Protein AF-A0A7D5M6H3-F1 (afdb_monomer_lite)

Organism: NCBI:txid1959104

Radius of gyration: 25.34 Å; chains: 1; bounding box: 68×41×64 Å

Foldseek 3Di:
DPDLVVVLVVLVVLLVVLVVLLVCLVVLVVVLVVQLVVLLDPPHDLVCSLVSLVVSLVVSLVSLVVSLVSNVVSVLVNLLCLLVNLVSCLVVVHCPSLQVLLVFFDLVLNCVLCVVLPHNDSDDHVVVSQVSLVVVPNSSSSVSSSVLCVVQPVNGGDDDCSVVSVVVSVVVSVVSVVCCCCCVPVCVPVSVPDPPDD

pLDDT: mean 76.92, std 13.09, range [36.84, 94.69]

Structure (mmCIF, N/CA/C/O backbone):
data_AF-A0A7D5M6H3-F1
#
_entry.id   AF-A0A7D5M6H3-F1
#
loop_
_atom_site.group_PDB
_atom_site.id
_atom_site.type_symbol
_atom_site.label_atom_id
_atom_site.label_alt_id
_atom_site.label_comp_id
_atom_site.label_asym_id
_atom_site.label_entity_id
_atom_site.label_seq_id
_atom_site.pdbx_PDB_ins_code
_atom_site.Cartn_x
_atom_site.Cartn_y
_atom_site.Cartn_z
_atom_site.occupancy
_atom_site.B_iso_or_equiv
_atom_site.auth_seq_id
_atom_site.auth_comp_id
_atom_site.auth_asym_id
_atom_site.auth_atom_id
_atom_site.pdbx_PDB_model_num
ATOM 1 N N . MET A 1 1 ? -12.713 -19.848 21.189 1.00 52.22 1 MET A N 1
ATOM 2 C CA . MET A 1 1 ? -11.450 -19.091 21.032 1.00 52.22 1 MET A CA 1
ATOM 3 C C . MET A 1 1 ? -10.614 -19.551 19.822 1.00 52.22 1 MET A C 1
ATOM 5 O O . MET A 1 1 ? -9.514 -19.053 19.651 1.00 52.22 1 MET A O 1
ATOM 9 N N . THR A 1 2 ? -11.090 -20.476 18.973 1.00 58.69 2 THR A N 1
ATOM 10 C CA . THR A 1 2 ? -10.234 -21.196 18.003 1.00 58.69 2 THR A CA 1
ATOM 11 C C . THR A 1 2 ? -10.443 -20.843 16.527 1.00 58.69 2 THR A C 1
ATOM 13 O O . THR A 1 2 ? -9.463 -20.859 15.789 1.00 58.69 2 THR A O 1
ATOM 16 N N . ASP A 1 3 ? -11.647 -20.463 16.089 1.00 73.88 3 ASP A N 1
ATOM 17 C CA . ASP A 1 3 ? -11.905 -20.260 14.649 1.00 73.88 3 ASP A CA 1
ATOM 18 C C . ASP A 1 3 ? -11.651 -18.818 14.177 1.00 73.88 3 ASP A C 1
ATOM 20 O O . ASP A 1 3 ? -11.003 -18.607 13.152 1.00 73.88 3 ASP A O 1
ATOM 24 N N . GLU A 1 4 ? -12.075 -17.818 14.953 1.00 67.50 4 GLU A N 1
ATOM 25 C CA . GLU A 1 4 ? -11.935 -16.393 14.600 1.00 67.50 4 GLU A CA 1
ATOM 26 C C . GLU A 1 4 ? -10.478 -15.905 14.693 1.00 67.50 4 GLU A C 1
ATOM 28 O O . GLU A 1 4 ? -9.974 -15.239 13.786 1.00 67.50 4 GLU A O 1
ATOM 33 N N . TYR A 1 5 ? -9.742 -16.334 15.722 1.00 70.81 5 TYR A N 1
ATOM 34 C CA . TYR A 1 5 ? -8.307 -16.066 15.835 1.00 70.81 5 TYR A CA 1
ATOM 35 C C . TYR A 1 5 ? -7.511 -16.714 14.689 1.00 70.81 5 TYR A C 1
ATOM 37 O O . TYR A 1 5 ? -6.580 -16.116 14.142 1.00 70.81 5 TYR A O 1
ATOM 45 N N . ALA A 1 6 ? -7.893 -17.928 14.273 1.00 72.69 6 ALA A N 1
ATOM 46 C CA . ALA A 1 6 ? -7.286 -18.591 13.123 1.00 72.69 6 ALA A CA 1
ATOM 47 C C . ALA A 1 6 ? -7.600 -17.856 11.807 1.00 72.69 6 ALA A C 1
ATOM 49 O O . ALA A 1 6 ? -6.730 -17.766 10.938 1.00 72.69 6 ALA A O 1
ATOM 50 N N . GLU A 1 7 ? -8.804 -17.294 11.660 1.00 73.69 7 GLU A N 1
ATOM 51 C CA . GLU A 1 7 ? -9.174 -16.422 10.537 1.00 73.69 7 GLU A CA 1
ATOM 52 C C . GLU A 1 7 ? -8.295 -15.160 10.507 1.00 73.69 7 GLU A C 1
ATOM 54 O O . GLU A 1 7 ? -7.688 -14.854 9.477 1.00 73.69 7 GLU A O 1
ATOM 59 N N . LEU A 1 8 ? -8.111 -14.491 11.649 1.00 71.50 8 LEU A N 1
ATOM 60 C CA . LEU A 1 8 ? -7.239 -13.319 11.770 1.00 71.50 8 LEU A CA 1
ATOM 61 C C . LEU A 1 8 ? -5.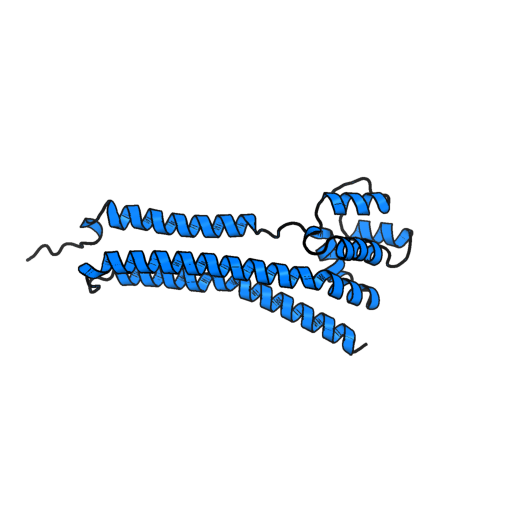782 -13.643 11.400 1.00 71.50 8 LEU A C 1
ATOM 63 O O . LEU A 1 8 ? -5.131 -12.875 10.688 1.00 71.50 8 LEU A O 1
ATOM 67 N N . GLN A 1 9 ? -5.262 -14.794 11.834 1.00 72.81 9 GLN A N 1
ATOM 68 C CA . GLN A 1 9 ? -3.907 -15.234 11.485 1.00 72.81 9 GLN A CA 1
ATOM 69 C C . GLN A 1 9 ? -3.764 -15.570 9.996 1.00 72.81 9 GLN A C 1
ATOM 71 O O . GLN A 1 9 ? -2.755 -15.213 9.384 1.00 72.81 9 GLN A O 1
ATOM 76 N N . LYS A 1 10 ? -4.779 -16.180 9.368 1.00 75.19 10 LYS A N 1
ATOM 77 C CA . LYS A 1 10 ? -4.805 -16.391 7.909 1.00 75.19 10 LYS A CA 1
ATOM 78 C C . LYS A 1 10 ? -4.765 -15.062 7.157 1.00 75.19 10 LYS A C 1
ATOM 80 O O . LYS A 1 10 ? -3.993 -14.922 6.210 1.00 75.19 10 LYS A O 1
ATOM 85 N N . LEU A 1 11 ? -5.540 -14.076 7.602 1.00 73.00 11 LEU A N 1
ATOM 86 C CA . LEU A 1 11 ? -5.561 -12.740 7.009 1.00 73.00 11 LEU A CA 1
ATOM 87 C C . LEU A 1 11 ? -4.214 -12.016 7.177 1.00 73.00 11 LEU A C 1
ATOM 89 O O . LEU A 1 11 ? -3.725 -11.399 6.231 1.00 73.00 11 LEU A O 1
ATOM 93 N N . ARG A 1 12 ? -3.555 -12.151 8.335 1.00 70.69 12 ARG A N 1
ATOM 94 C CA . ARG A 1 12 ? -2.186 -11.647 8.553 1.00 70.69 12 ARG A CA 1
ATOM 95 C C . ARG A 1 12 ? -1.162 -12.347 7.660 1.00 70.69 12 ARG A C 1
ATOM 97 O O . ARG A 1 12 ? -0.298 -11.684 7.099 1.00 70.69 12 ARG A O 1
ATOM 104 N N . ALA A 1 13 ? -1.277 -13.658 7.464 1.00 73.00 13 ALA A N 1
ATOM 105 C CA . ALA A 1 13 ? -0.402 -14.396 6.556 1.00 73.00 13 ALA A CA 1
ATOM 106 C C . ALA A 1 13 ? -0.587 -13.960 5.092 1.00 73.00 13 ALA A C 1
ATOM 108 O O . ALA A 1 13 ? 0.399 -13.824 4.366 1.00 73.00 13 ALA A O 1
ATOM 109 N N . LEU A 1 14 ? -1.827 -13.698 4.659 1.00 70.69 14 LEU A N 1
ATOM 110 C CA . LEU A 1 14 ? -2.113 -13.115 3.343 1.00 70.69 14 LEU A CA 1
ATOM 111 C C . LEU A 1 14 ? -1.502 -11.718 3.213 1.00 70.69 14 LEU A C 1
ATOM 113 O O . LEU A 1 14 ? -0.865 -11.427 2.204 1.00 70.69 14 LEU A O 1
ATOM 117 N N . TRP A 1 15 ? -1.617 -10.895 4.256 1.00 68.12 15 TRP A N 1
ATOM 118 C CA . TRP A 1 15 ? -1.001 -9.572 4.323 1.00 68.12 15 TRP A CA 1
ATOM 119 C C . TRP A 1 15 ? 0.531 -9.627 4.206 1.00 68.12 15 TRP A C 1
ATOM 121 O O . TRP A 1 15 ? 1.119 -8.907 3.402 1.00 68.12 15 TRP A O 1
ATOM 131 N N . SER A 1 16 ? 1.193 -10.530 4.932 1.00 68.69 16 SER A N 1
ATOM 132 C CA . SER A 1 16 ? 2.646 -10.717 4.840 1.00 68.69 16 SER A CA 1
ATOM 133 C C . SER A 1 16 ? 3.088 -11.243 3.473 1.00 68.69 16 SER A C 1
ATOM 135 O O . SER A 1 16 ? 4.061 -10.741 2.914 1.00 68.69 16 SER A O 1
ATOM 137 N N . LYS A 1 17 ? 2.367 -12.213 2.891 1.00 67.56 17 LYS A N 1
ATOM 138 C CA . LYS A 1 17 ? 2.647 -12.714 1.531 1.00 67.56 17 LYS A CA 1
ATOM 139 C C . LYS A 1 17 ? 2.503 -11.616 0.481 1.00 67.56 17 LYS A C 1
ATOM 141 O O . LYS A 1 17 ? 3.331 -11.521 -0.418 1.00 67.56 17 LYS A O 1
ATOM 146 N N . ALA A 1 18 ? 1.482 -10.781 0.622 1.00 64.25 18 ALA A N 1
ATOM 147 C CA . ALA A 1 18 ? 1.233 -9.630 -0.230 1.00 64.25 18 ALA A CA 1
ATOM 148 C C . ALA A 1 18 ? 2.384 -8.603 -0.160 1.00 64.25 18 ALA A C 1
ATOM 150 O O . ALA A 1 18 ? 2.818 -8.093 -1.192 1.00 64.25 18 ALA A O 1
ATOM 151 N N . ILE A 1 19 ? 2.955 -8.365 1.027 1.00 64.38 19 ILE A N 1
ATOM 152 C CA . ILE A 1 19 ? 4.154 -7.524 1.184 1.00 64.38 19 ILE A CA 1
ATOM 153 C C . ILE A 1 19 ? 5.375 -8.158 0.508 1.00 64.38 19 ILE A C 1
ATOM 155 O O . ILE A 1 19 ? 6.063 -7.474 -0.237 1.00 64.38 19 ILE A O 1
ATOM 159 N N . ILE A 1 20 ? 5.623 -9.457 0.696 1.00 65.75 20 ILE A N 1
ATOM 160 C CA . ILE A 1 20 ? 6.751 -10.148 0.041 1.00 65.75 20 ILE A CA 1
ATOM 161 C C . ILE A 1 20 ? 6.610 -10.095 -1.487 1.00 65.75 20 ILE A C 1
ATOM 163 O O . ILE A 1 20 ? 7.586 -9.861 -2.196 1.00 65.75 20 ILE A O 1
ATOM 167 N N . GLN A 1 21 ? 5.388 -10.242 -2.008 1.00 65.00 21 GLN A N 1
ATOM 168 C CA . GLN A 1 21 ? 5.120 -10.130 -3.442 1.00 65.00 21 GLN A CA 1
ATOM 169 C C . GLN A 1 21 ? 5.426 -8.741 -4.012 1.00 65.00 21 GLN A C 1
ATOM 171 O O . GLN A 1 21 ? 5.807 -8.630 -5.177 1.00 65.00 21 GLN A O 1
ATOM 176 N N . ARG A 1 22 ? 5.304 -7.689 -3.195 1.00 61.91 22 ARG A N 1
ATOM 177 C CA . ARG A 1 22 ? 5.701 -6.325 -3.562 1.00 61.91 22 ARG A CA 1
ATOM 178 C C . ARG A 1 22 ? 7.200 -6.230 -3.854 1.00 61.91 22 ARG A C 1
ATOM 180 O O . ARG A 1 22 ? 7.591 -5.505 -4.768 1.00 61.91 22 ARG A O 1
ATOM 187 N N . ASP A 1 23 ? 8.018 -6.977 -3.116 1.00 63.84 23 ASP A N 1
ATOM 188 C CA . ASP A 1 23 ? 9.479 -6.911 -3.182 1.00 63.84 23 ASP A CA 1
ATOM 189 C C . ASP A 1 23 ? 10.071 -7.753 -4.336 1.00 63.84 23 ASP A C 1
ATOM 191 O O . ASP A 1 23 ? 11.260 -7.651 -4.627 1.00 63.84 23 ASP A O 1
ATOM 195 N N . TYR A 1 24 ? 9.256 -8.493 -5.105 1.00 65.31 24 TYR A N 1
ATOM 196 C CA . TYR A 1 24 ? 9.704 -9.152 -6.347 1.00 65.31 24 TYR A CA 1
ATOM 197 C C . TYR A 1 24 ? 10.118 -8.176 -7.473 1.00 65.31 24 TYR A C 1
ATOM 199 O O . TYR A 1 24 ? 10.553 -8.620 -8.536 1.00 65.31 24 TYR A O 1
ATOM 207 N N . ILE A 1 25 ? 10.062 -6.856 -7.239 1.00 61.28 25 ILE A N 1
ATOM 208 C CA . ILE A 1 25 ? 10.575 -5.798 -8.131 1.00 61.28 25 ILE A CA 1
ATOM 209 C C . ILE A 1 25 ? 12.048 -5.991 -8.522 1.00 61.28 25 ILE A C 1
ATOM 211 O O . ILE A 1 25 ? 12.470 -5.579 -9.601 1.00 61.28 25 ILE A O 1
ATOM 215 N N . PHE A 1 26 ? 12.840 -6.637 -7.666 1.00 65.31 26 PHE A N 1
ATOM 216 C CA . PHE A 1 26 ? 14.258 -6.846 -7.939 1.00 65.31 26 PHE A CA 1
ATOM 217 C C . PHE A 1 26 ? 14.498 -7.880 -9.044 1.00 65.31 26 PHE A C 1
ATOM 219 O O . PHE A 1 26 ? 15.548 -7.838 -9.672 1.00 65.31 26 PHE A O 1
ATOM 226 N N . ILE A 1 27 ? 13.538 -8.765 -9.341 1.00 67.81 27 ILE A N 1
ATOM 227 C CA . ILE A 1 27 ? 13.729 -9.823 -10.344 1.00 67.81 27 ILE A CA 1
ATOM 228 C C . ILE A 1 27 ? 13.836 -9.236 -11.766 1.00 67.81 27 ILE A C 1
ATOM 230 O O . ILE A 1 27 ? 14.851 -9.490 -12.415 1.00 67.81 27 ILE A O 1
ATOM 234 N N . PRO A 1 28 ? 12.889 -8.409 -12.261 1.00 64.56 28 PRO A N 1
ATOM 235 C CA . PRO A 1 28 ? 13.041 -7.762 -13.566 1.00 64.56 28 PRO A CA 1
ATOM 236 C C . PRO A 1 28 ? 14.254 -6.835 -13.649 1.00 64.56 28 PRO A C 1
ATOM 238 O O . PRO A 1 28 ? 14.912 -6.778 -14.683 1.00 64.56 28 PRO A O 1
ATOM 241 N N . LEU A 1 29 ? 14.564 -6.130 -12.556 1.00 67.75 29 LEU A N 1
ATOM 242 C CA . LEU A 1 29 ? 15.703 -5.217 -12.494 1.00 67.75 29 LEU A CA 1
ATOM 243 C C . LEU A 1 29 ? 17.034 -5.968 -12.658 1.00 67.75 29 LEU A C 1
ATOM 245 O O . LEU A 1 29 ? 17.881 -5.566 -13.449 1.00 67.75 29 LEU A O 1
ATOM 249 N N . VAL A 1 30 ? 17.198 -7.084 -11.940 1.00 69.75 30 VAL A N 1
ATOM 250 C CA . VAL A 1 30 ? 18.381 -7.950 -12.038 1.00 69.75 30 VAL A CA 1
ATOM 251 C C . VAL A 1 30 ? 18.473 -8.582 -13.425 1.00 69.75 30 VAL A C 1
ATOM 253 O O . VAL A 1 30 ? 19.558 -8.608 -13.998 1.00 69.75 30 VAL A O 1
ATOM 256 N N . LEU A 1 31 ? 17.352 -9.033 -13.998 1.00 68.12 31 LEU A N 1
ATOM 257 C CA . LEU A 1 31 ? 17.327 -9.574 -15.360 1.00 68.12 31 LEU A CA 1
ATOM 258 C C . LEU A 1 31 ? 17.747 -8.534 -16.409 1.00 68.12 31 LEU A C 1
ATOM 260 O O . LEU A 1 31 ? 18.497 -8.884 -17.319 1.00 68.12 31 LEU A O 1
ATOM 264 N N . GLY A 1 32 ? 17.329 -7.273 -16.262 1.00 67.31 32 GLY A N 1
ATOM 265 C CA . GLY A 1 32 ? 17.774 -6.178 -17.130 1.00 67.31 32 GLY A CA 1
ATOM 266 C C . GLY A 1 32 ? 19.275 -5.903 -16.994 1.00 67.31 32 GLY A C 1
ATOM 267 O O . GLY A 1 32 ? 20.014 -5.933 -17.969 1.00 67.31 32 GLY A O 1
ATOM 268 N N . ILE A 1 33 ? 19.783 -5.761 -15.764 1.00 70.19 33 ILE A N 1
ATOM 269 C CA . ILE A 1 33 ? 21.224 -5.539 -15.521 1.00 70.19 33 ILE A CA 1
ATOM 270 C C . ILE A 1 33 ? 22.081 -6.666 -16.126 1.00 70.19 33 ILE A C 1
ATOM 272 O O . ILE A 1 33 ? 23.100 -6.402 -16.772 1.00 70.19 33 ILE A O 1
ATOM 276 N N . VAL A 1 34 ? 21.668 -7.925 -15.945 1.00 72.44 34 VAL A N 1
ATOM 277 C CA . VAL A 1 34 ? 22.362 -9.091 -16.514 1.00 72.44 34 VAL A CA 1
ATOM 278 C C . VAL A 1 34 ? 22.311 -9.066 -18.043 1.00 72.44 34 VAL A C 1
ATOM 280 O O . VAL A 1 34 ? 23.329 -9.319 -18.681 1.00 72.44 34 VAL A O 1
ATOM 283 N N . SER A 1 35 ? 21.170 -8.718 -18.636 1.00 66.56 35 SER A N 1
ATOM 284 C CA . SER A 1 35 ? 20.989 -8.688 -20.095 1.00 66.56 35 SER A CA 1
ATOM 285 C C . SER A 1 35 ? 21.825 -7.594 -20.761 1.00 66.56 35 SER A C 1
ATOM 287 O O . SER A 1 35 ? 22.552 -7.893 -21.712 1.00 66.56 35 SER A O 1
ATOM 289 N N . VAL A 1 36 ? 21.844 -6.376 -20.203 1.00 67.44 36 VAL A N 1
ATOM 290 C CA . VAL A 1 36 ? 22.757 -5.309 -20.645 1.00 67.44 36 VAL A CA 1
ATOM 291 C C . VAL A 1 36 ? 24.203 -5.793 -20.573 1.00 67.44 36 VAL A C 1
ATOM 293 O O . VAL A 1 36 ? 24.931 -5.672 -21.556 1.00 67.44 36 VAL A O 1
ATOM 296 N N . SER A 1 37 ? 24.611 -6.415 -19.464 1.00 68.44 37 SER A N 1
ATOM 297 C CA . SER A 1 37 ? 25.981 -6.924 -19.295 1.00 68.44 37 SER A CA 1
ATOM 298 C C . SER A 1 37 ? 26.347 -7.992 -20.337 1.00 68.44 37 SER A C 1
ATOM 300 O O . SER A 1 37 ? 27.467 -7.996 -20.842 1.00 68.44 37 SER A O 1
ATOM 302 N N . LEU A 1 38 ? 25.404 -8.869 -20.703 1.00 72.56 38 LEU A N 1
ATOM 303 C CA . LEU A 1 38 ? 25.598 -9.883 -21.745 1.00 72.56 38 LEU A CA 1
ATOM 304 C C . LEU A 1 38 ? 25.710 -9.267 -23.148 1.00 72.56 38 LEU A C 1
ATOM 306 O O . LEU A 1 38 ? 26.531 -9.721 -23.943 1.00 72.56 38 LEU A O 1
ATOM 310 N N . SER A 1 39 ? 24.929 -8.223 -23.446 1.00 68.50 39 SER A N 1
ATOM 311 C CA . SER A 1 39 ? 24.947 -7.534 -24.750 1.00 68.50 39 SER A CA 1
ATOM 312 C C . SER A 1 39 ? 26.261 -6.797 -25.041 1.00 68.50 39 SER A C 1
ATOM 314 O O . SER A 1 39 ? 26.595 -6.549 -26.199 1.00 68.50 39 SER A O 1
ATOM 316 N N . GLN A 1 40 ? 27.014 -6.469 -23.986 1.00 67.50 40 GLN A N 1
ATOM 317 C CA . GLN A 1 40 ? 28.313 -5.795 -24.050 1.00 67.50 40 GLN A CA 1
ATOM 318 C C . GLN A 1 40 ? 29.491 -6.783 -24.129 1.00 67.50 40 GLN A C 1
ATOM 320 O O . GLN A 1 40 ? 30.645 -6.360 -24.189 1.00 67.50 40 GLN A O 1
ATOM 325 N N . LEU A 1 41 ? 29.239 -8.100 -24.118 1.00 75.19 41 LEU A N 1
ATOM 326 C CA . LEU A 1 41 ? 30.309 -9.091 -24.227 1.00 75.19 41 LEU A CA 1
ATOM 327 C C . LEU A 1 41 ? 30.968 -9.053 -25.621 1.00 75.19 41 LEU A C 1
ATOM 329 O O . LEU A 1 41 ? 30.268 -8.899 -26.625 1.00 75.19 41 LEU A O 1
ATOM 333 N N . PRO A 1 42 ? 32.292 -9.296 -25.721 1.00 71.12 42 PRO A N 1
ATOM 334 C CA . PRO A 1 42 ? 33.022 -9.258 -26.995 1.00 71.12 42 PRO A CA 1
ATOM 335 C C . PRO A 1 42 ? 32.447 -10.205 -28.054 1.00 71.12 42 PRO A C 1
ATOM 337 O O . PRO A 1 42 ? 32.417 -9.880 -29.235 1.00 71.12 42 PRO A O 1
ATOM 340 N N . ASN A 1 43 ? 31.931 -11.354 -27.611 1.00 79.69 43 ASN A N 1
ATOM 341 C CA . ASN A 1 43 ? 31.386 -12.403 -28.472 1.00 79.69 43 ASN A CA 1
ATOM 342 C C . ASN A 1 43 ? 29.901 -12.196 -28.819 1.00 79.69 43 ASN A C 1
ATOM 344 O O . ASN A 1 43 ? 29.306 -13.056 -29.467 1.00 79.69 43 ASN A O 1
ATOM 348 N N . PHE A 1 44 ? 29.270 -11.107 -28.359 1.00 76.81 44 PHE A N 1
ATOM 349 C CA . PHE A 1 44 ? 27.868 -10.839 -28.662 1.00 76.81 44 PHE A CA 1
ATOM 350 C C . PHE A 1 44 ? 27.731 -10.290 -30.094 1.00 76.81 44 PHE A C 1
ATOM 352 O O . PHE A 1 44 ? 28.374 -9.272 -30.388 1.00 76.81 44 PHE A O 1
ATOM 359 N N . PRO A 1 45 ? 26.889 -10.901 -30.957 1.00 81.38 45 PRO A N 1
ATOM 360 C CA . PRO A 1 45 ? 26.743 -10.524 -32.365 1.00 81.38 45 PRO A CA 1
ATOM 361 C C . PRO A 1 45 ? 26.449 -9.021 -32.540 1.00 81.38 45 PRO A C 1
ATOM 363 O O . PRO A 1 45 ? 25.392 -8.560 -32.092 1.00 81.38 45 PRO A O 1
ATOM 366 N N . PRO A 1 46 ? 27.360 -8.234 -33.149 1.00 73.75 46 PRO A N 1
ATOM 367 C CA . PRO A 1 46 ? 27.236 -6.777 -33.246 1.00 73.75 46 PRO A CA 1
ATOM 368 C C . PRO A 1 46 ? 25.942 -6.319 -33.925 1.00 73.75 46 PRO A C 1
ATOM 370 O O . PRO A 1 46 ? 25.293 -5.387 -33.454 1.00 73.75 46 PRO A O 1
ATOM 373 N N . GLU A 1 47 ? 25.521 -7.022 -34.976 1.00 78.56 47 GLU A N 1
ATOM 374 C CA . GLU A 1 47 ? 24.310 -6.737 -35.747 1.00 78.56 47 GLU A CA 1
ATOM 375 C C . GLU A 1 47 ? 23.017 -6.913 -34.935 1.00 78.56 47 GLU A C 1
ATOM 377 O O . GLU A 1 47 ? 21.999 -6.291 -35.239 1.00 78.56 47 GLU A O 1
ATOM 382 N N . TRP A 1 48 ? 23.062 -7.704 -33.858 1.00 76.88 48 TRP A N 1
ATOM 383 C CA . TRP A 1 48 ? 21.923 -7.932 -32.971 1.00 76.88 48 TRP A CA 1
ATOM 384 C C . TRP A 1 48 ? 21.934 -7.046 -31.726 1.00 76.88 48 TRP A C 1
ATOM 386 O O . TRP A 1 48 ? 20.900 -6.956 -31.067 1.00 76.88 48 TRP A O 1
ATOM 396 N N . ARG A 1 49 ? 23.043 -6.363 -31.399 1.00 74.19 49 ARG A N 1
ATOM 397 C CA . ARG A 1 49 ? 23.166 -5.560 -30.162 1.00 74.19 49 ARG A CA 1
ATOM 398 C C . ARG A 1 49 ? 22.060 -4.520 -30.035 1.00 74.19 49 ARG A C 1
ATOM 400 O O . ARG A 1 49 ? 21.410 -4.438 -28.998 1.00 74.19 49 ARG A O 1
ATOM 407 N N . PHE A 1 50 ? 21.801 -3.772 -31.106 1.00 73.81 50 PHE A N 1
ATOM 408 C CA . PHE A 1 50 ? 20.768 -2.737 -31.107 1.00 73.81 50 PHE A CA 1
ATOM 409 C C . PHE A 1 50 ? 19.361 -3.324 -30.924 1.00 73.81 50 PHE A C 1
ATOM 411 O O . PHE A 1 50 ? 18.606 -2.878 -30.063 1.00 73.81 50 PHE A O 1
ATOM 418 N N . VAL A 1 51 ? 19.021 -4.362 -31.697 1.00 77.06 51 VAL A N 1
ATOM 419 C CA . VAL A 1 51 ? 17.707 -5.025 -31.632 1.00 77.06 51 VAL A CA 1
ATOM 420 C C . VAL A 1 51 ? 17.483 -5.660 -30.257 1.00 77.06 51 VAL A C 1
ATOM 422 O O . VAL A 1 51 ? 16.391 -5.554 -29.700 1.00 77.06 51 VAL A O 1
ATOM 425 N N . PHE A 1 52 ? 18.524 -6.271 -29.690 1.00 75.62 52 PHE A N 1
ATOM 426 C CA . PHE A 1 52 ? 18.496 -6.888 -28.369 1.00 75.62 52 PHE A CA 1
ATOM 427 C C . PHE A 1 52 ? 18.241 -5.857 -27.263 1.00 75.62 52 PHE A C 1
ATOM 429 O O . PHE A 1 52 ? 17.327 -6.051 -26.464 1.00 75.62 52 PHE A O 1
ATOM 436 N N . LEU A 1 53 ? 18.965 -4.731 -27.264 1.00 74.25 53 LEU A N 1
ATOM 437 C CA . LEU A 1 53 ? 18.780 -3.649 -26.288 1.00 74.25 53 LEU A CA 1
ATOM 438 C C . LEU A 1 53 ? 17.385 -3.009 -26.378 1.00 74.25 53 LEU A C 1
ATOM 440 O O . LEU A 1 53 ? 16.758 -2.735 -25.357 1.00 74.25 53 LEU A O 1
ATOM 444 N N . VAL A 1 54 ? 16.852 -2.807 -27.588 1.00 77.94 54 VAL A N 1
ATOM 445 C CA . VAL A 1 54 ? 15.487 -2.277 -27.765 1.00 77.94 54 VAL A CA 1
ATOM 446 C C . VAL A 1 54 ? 14.440 -3.257 -27.230 1.00 77.94 54 VAL A C 1
ATOM 448 O O . VAL A 1 54 ? 13.525 -2.853 -26.509 1.00 77.94 54 VAL A O 1
ATOM 451 N N . PHE A 1 55 ? 14.567 -4.546 -27.558 1.00 78.69 55 PHE A N 1
ATOM 452 C CA . PHE A 1 55 ? 13.652 -5.581 -27.076 1.00 78.69 55 PHE A CA 1
ATOM 453 C C . PHE A 1 55 ? 13.695 -5.712 -25.546 1.00 78.69 55 PHE A C 1
ATOM 455 O O . PHE A 1 55 ? 12.655 -5.834 -24.897 1.00 78.69 55 PHE A O 1
ATOM 462 N N . GLU A 1 56 ? 14.885 -5.609 -24.960 1.00 75.50 56 GLU A N 1
ATOM 463 C CA . GLU A 1 56 ? 15.083 -5.601 -23.515 1.00 75.50 56 GLU A CA 1
ATOM 464 C C . GLU A 1 56 ? 14.439 -4.376 -22.851 1.00 75.50 56 GLU A C 1
ATOM 466 O O . GLU A 1 56 ? 13.702 -4.526 -21.877 1.00 75.50 56 GLU A O 1
ATOM 471 N N . GLY A 1 57 ? 14.623 -3.173 -23.402 1.00 77.06 57 GLY A N 1
ATOM 472 C CA . GLY A 1 57 ? 13.985 -1.958 -22.887 1.00 77.06 57 GLY A CA 1
ATOM 473 C C . GLY A 1 57 ? 12.458 -2.036 -22.891 1.00 77.06 57 GLY A C 1
ATOM 474 O O . GLY A 1 57 ? 11.795 -1.592 -21.945 1.00 77.06 57 GLY A O 1
ATOM 475 N N . ILE A 1 58 ? 11.885 -2.660 -23.924 1.00 81.31 58 ILE A N 1
ATOM 476 C CA . ILE A 1 58 ? 10.450 -2.954 -24.000 1.00 81.31 58 ILE A CA 1
ATOM 477 C C . ILE A 1 58 ? 10.047 -3.930 -22.886 1.00 81.31 58 ILE A C 1
ATOM 479 O O . ILE A 1 58 ? 9.107 -3.646 -22.140 1.00 81.31 58 ILE A O 1
ATOM 483 N N . LEU A 1 59 ? 10.771 -5.042 -22.723 1.00 79.69 59 LEU A N 1
ATOM 484 C CA . LEU A 1 59 ? 10.520 -6.026 -21.665 1.00 79.69 59 LEU A CA 1
ATOM 485 C C . LEU A 1 59 ? 10.616 -5.415 -20.263 1.00 79.69 59 LEU A C 1
ATOM 487 O O . LEU A 1 59 ? 9.725 -5.644 -19.445 1.00 79.69 59 LEU A O 1
ATOM 491 N N . LEU A 1 60 ? 11.640 -4.603 -19.993 1.00 77.56 60 LEU A N 1
ATOM 492 C CA . LEU A 1 60 ? 11.813 -3.890 -18.728 1.00 77.56 60 LEU A CA 1
ATOM 493 C C . LEU A 1 60 ? 10.623 -2.963 -18.465 1.00 77.56 60 LEU A C 1
ATOM 495 O O . LEU A 1 60 ? 10.052 -2.974 -17.376 1.00 77.56 60 LEU A O 1
ATOM 499 N N . THR A 1 61 ? 10.200 -2.203 -19.476 1.00 81.69 61 THR A N 1
ATOM 500 C CA . THR A 1 61 ? 9.049 -1.296 -19.374 1.00 81.69 61 THR A CA 1
ATOM 501 C C . THR A 1 61 ? 7.766 -2.064 -19.041 1.00 81.69 61 THR A C 1
ATOM 503 O O . THR A 1 61 ? 7.049 -1.692 -18.107 1.00 81.69 61 THR A O 1
ATOM 506 N N . PHE A 1 62 ? 7.493 -3.171 -19.741 1.00 81.44 62 PHE A N 1
ATOM 507 C CA . PHE A 1 62 ? 6.338 -4.026 -19.456 1.00 81.44 62 PHE A CA 1
ATOM 508 C C . PHE A 1 62 ? 6.419 -4.675 -18.076 1.00 81.44 62 PHE A C 1
ATOM 510 O O . PHE A 1 62 ? 5.415 -4.706 -17.366 1.00 81.44 62 PHE A O 1
ATOM 517 N N . ALA A 1 63 ? 7.592 -5.149 -17.659 1.00 77.75 63 ALA A N 1
ATOM 518 C CA . ALA A 1 63 ? 7.779 -5.758 -16.350 1.00 77.75 63 ALA A CA 1
ATOM 519 C C . ALA A 1 63 ? 7.545 -4.751 -15.215 1.00 77.75 63 ALA A C 1
ATOM 521 O O . ALA A 1 63 ? 6.867 -5.071 -14.239 1.00 77.75 63 ALA A O 1
ATOM 522 N N . MET A 1 64 ? 8.021 -3.513 -15.365 1.00 76.31 64 MET A N 1
ATOM 523 C CA . MET A 1 64 ? 7.783 -2.434 -14.403 1.00 76.31 64 MET A CA 1
ATOM 524 C C . MET A 1 64 ? 6.307 -2.008 -14.371 1.00 76.31 64 MET A C 1
ATOM 526 O O . MET A 1 64 ? 5.744 -1.806 -13.291 1.00 76.31 64 MET A O 1
ATOM 530 N N . ALA A 1 65 ? 5.646 -1.925 -15.531 1.00 79.06 65 ALA A N 1
ATOM 531 C CA . ALA A 1 65 ? 4.213 -1.643 -15.616 1.00 79.06 65 ALA A CA 1
ATOM 532 C C . ALA A 1 65 ? 3.368 -2.758 -14.974 1.00 79.06 65 ALA A C 1
ATOM 534 O O . ALA A 1 65 ? 2.463 -2.479 -14.181 1.00 79.06 65 ALA A O 1
ATOM 535 N N . TYR A 1 66 ? 3.698 -4.019 -15.259 1.00 78.56 66 TYR A N 1
ATOM 536 C CA . TYR A 1 66 ? 3.056 -5.197 -14.681 1.00 78.56 66 TYR A CA 1
ATOM 537 C C . TYR A 1 66 ? 3.275 -5.276 -13.167 1.00 78.56 66 TYR A C 1
ATOM 539 O O . TYR A 1 66 ? 2.316 -5.456 -12.418 1.00 78.56 66 TYR A O 1
ATOM 547 N N . TRP A 1 67 ? 4.502 -5.043 -12.690 1.00 75.94 67 TRP A N 1
ATOM 548 C CA . TRP A 1 67 ? 4.796 -4.940 -11.260 1.00 75.94 67 TRP A CA 1
ATOM 549 C C . TRP A 1 67 ? 3.949 -3.857 -10.595 1.00 75.94 67 TRP A C 1
ATOM 551 O O . TRP A 1 67 ? 3.385 -4.066 -9.514 1.00 75.94 67 TRP A O 1
ATOM 561 N N . ARG A 1 68 ? 3.809 -2.696 -11.244 1.00 76.50 68 ARG A N 1
ATOM 562 C CA . ARG A 1 68 ? 3.014 -1.612 -10.681 1.00 76.50 68 ARG A CA 1
ATOM 563 C C . ARG A 1 68 ? 1.537 -1.975 -10.604 1.00 76.50 68 ARG A C 1
ATOM 565 O O . ARG A 1 68 ? 0.894 -1.660 -9.599 1.00 76.50 68 ARG A O 1
ATOM 572 N N . TYR A 1 69 ? 1.018 -2.633 -11.636 1.00 77.62 69 TYR A N 1
ATOM 573 C CA . TYR A 1 69 ? -0.333 -3.178 -11.650 1.00 77.62 69 TYR A CA 1
ATOM 574 C C . TYR A 1 69 ? -0.539 -4.180 -10.507 1.00 77.62 69 TYR A C 1
ATOM 576 O O . TYR A 1 69 ? -1.451 -3.988 -9.701 1.00 77.62 69 TYR A O 1
ATOM 584 N N . LEU A 1 70 ? 0.352 -5.167 -10.362 1.00 74.12 70 LEU A N 1
ATOM 585 C CA . LEU A 1 70 ? 0.309 -6.142 -9.271 1.00 74.12 70 LEU A CA 1
ATOM 586 C C . LEU A 1 70 ? 0.349 -5.460 -7.905 1.00 74.12 70 LEU A C 1
ATOM 588 O O . LEU A 1 70 ? -0.516 -5.714 -7.081 1.00 74.12 70 LEU A O 1
ATOM 592 N N . THR A 1 71 ? 1.268 -4.521 -7.685 1.00 71.00 71 THR A N 1
ATOM 593 C CA . THR A 1 71 ? 1.364 -3.785 -6.416 1.00 71.00 71 THR A CA 1
ATOM 594 C C . THR A 1 71 ? 0.071 -3.028 -6.102 1.00 71.00 71 THR A C 1
ATOM 596 O O . THR A 1 71 ? -0.384 -3.052 -4.965 1.00 71.00 71 THR A O 1
ATOM 599 N N . ARG A 1 72 ? -0.576 -2.391 -7.095 1.00 75.00 72 ARG A N 1
ATOM 600 C CA . ARG A 1 72 ? -1.887 -1.738 -6.890 1.00 75.00 72 ARG A CA 1
ATOM 601 C C . ARG A 1 72 ? -2.969 -2.740 -6.503 1.00 75.00 72 ARG A C 1
ATOM 603 O O . ARG A 1 72 ? -3.766 -2.441 -5.619 1.00 75.00 72 ARG A O 1
ATOM 610 N N . MET A 1 73 ? -3.017 -3.890 -7.169 1.00 74.25 73 MET A N 1
ATOM 611 C CA . MET A 1 73 ? -3.999 -4.938 -6.880 1.00 74.25 73 MET A CA 1
ATOM 612 C C . MET A 1 73 ? -3.780 -5.538 -5.491 1.00 74.25 73 MET A C 1
ATOM 614 O O . MET A 1 73 ? -4.731 -5.692 -4.732 1.00 74.25 73 MET A O 1
ATOM 618 N N . THR A 1 74 ? -2.527 -5.794 -5.131 1.00 71.44 74 THR A N 1
ATOM 619 C CA . THR A 1 74 ? -2.117 -6.311 -3.828 1.00 71.44 74 THR A CA 1
ATOM 620 C C . THR A 1 74 ? -2.400 -5.316 -2.706 1.00 71.44 74 THR A C 1
ATOM 622 O O . THR A 1 74 ? -2.963 -5.702 -1.686 1.00 71.44 74 THR A O 1
ATOM 625 N N . ASP A 1 75 ? -2.096 -4.030 -2.897 1.00 71.19 75 ASP A N 1
ATOM 626 C CA . ASP A 1 75 ? -2.405 -2.984 -1.917 1.00 71.19 75 ASP A CA 1
ATOM 627 C C . ASP A 1 75 ? -3.918 -2.815 -1.735 1.00 71.19 75 ASP A C 1
ATOM 629 O O . ASP A 1 75 ? -4.381 -2.695 -0.601 1.00 71.19 75 ASP A O 1
ATOM 633 N N . LYS A 1 76 ? -4.709 -2.880 -2.816 1.00 73.81 76 LYS A N 1
ATOM 634 C CA . LYS A 1 76 ? -6.175 -2.948 -2.709 1.00 73.81 76 LYS A CA 1
ATOM 635 C C . LYS A 1 76 ? -6.608 -4.191 -1.938 1.00 73.81 76 LYS A C 1
ATOM 637 O O . LYS A 1 76 ? -7.397 -4.064 -1.016 1.00 73.81 76 LYS A O 1
ATOM 642 N N . GLY A 1 77 ? -6.056 -5.363 -2.243 1.00 72.69 77 GLY A N 1
ATOM 643 C CA . GLY A 1 77 ? -6.337 -6.592 -1.502 1.00 72.69 77 GLY A CA 1
ATOM 644 C C . GLY A 1 77 ? -6.078 -6.426 -0.004 1.00 72.69 77 GLY A C 1
ATOM 645 O O . GLY A 1 77 ? -6.975 -6.662 0.792 1.00 72.69 77 GLY A O 1
ATOM 646 N N . ILE A 1 78 ? -4.896 -5.926 0.370 1.00 72.19 78 ILE A N 1
ATOM 647 C CA . ILE A 1 78 ? -4.503 -5.623 1.754 1.00 72.19 78 ILE A CA 1
ATOM 648 C C . ILE A 1 78 ? -5.482 -4.658 2.421 1.00 72.19 78 ILE A C 1
ATOM 650 O O . ILE A 1 78 ? -5.918 -4.907 3.542 1.00 72.19 78 ILE A O 1
ATOM 654 N N . VAL A 1 79 ? -5.790 -3.542 1.757 1.00 76.62 79 VAL A N 1
ATOM 655 C CA . VAL A 1 79 ? -6.671 -2.510 2.304 1.00 76.62 79 VAL A CA 1
ATOM 656 C C . VAL A 1 79 ? -8.067 -3.081 2.514 1.00 76.62 79 VAL A C 1
ATOM 658 O O . VAL A 1 79 ? -8.630 -2.884 3.582 1.00 76.62 79 VAL A O 1
ATOM 661 N N . GLY A 1 80 ? -8.570 -3.874 1.566 1.00 79.88 80 GLY A N 1
ATOM 662 C CA . GLY A 1 80 ? -9.875 -4.532 1.640 1.00 79.88 80 GLY A CA 1
ATOM 663 C C . GLY A 1 80 ? -10.039 -5.462 2.844 1.00 79.88 80 GLY A C 1
ATOM 664 O O . GLY A 1 80 ? -11.162 -5.708 3.272 1.00 79.88 80 GLY A O 1
ATOM 665 N N . LEU A 1 81 ? -8.939 -5.936 3.440 1.00 82.00 81 LEU A N 1
ATOM 666 C CA . LEU A 1 81 ? -8.992 -6.757 4.649 1.00 82.00 81 LEU A CA 1
ATOM 667 C C . LEU A 1 81 ? -9.258 -5.945 5.927 1.00 82.00 81 LEU A C 1
ATOM 669 O O . LEU A 1 81 ? -9.594 -6.556 6.941 1.00 82.00 81 LEU A O 1
ATOM 673 N N . TYR A 1 82 ? -9.129 -4.608 5.920 1.00 84.25 82 TYR A N 1
ATOM 674 C CA . TYR A 1 82 ? -9.232 -3.805 7.147 1.00 84.25 82 TYR A CA 1
ATOM 675 C C . TYR A 1 82 ? -10.571 -3.927 7.847 1.00 84.25 82 TYR A C 1
ATOM 677 O O . TYR A 1 82 ? -10.572 -4.147 9.054 1.00 84.25 82 TYR A O 1
ATOM 685 N N . GLY A 1 83 ? -11.686 -3.823 7.120 1.00 85.50 83 GLY A N 1
ATOM 686 C CA . GLY A 1 83 ? -13.015 -3.943 7.722 1.00 85.50 83 GLY A CA 1
ATOM 687 C C . GLY A 1 83 ? -13.163 -5.250 8.488 1.00 85.50 83 GLY A C 1
ATOM 688 O O . GLY A 1 83 ? -13.388 -5.246 9.696 1.00 85.50 83 GLY A O 1
ATOM 689 N N . ARG A 1 84 ? -12.900 -6.372 7.809 1.00 86.50 84 ARG A N 1
ATOM 690 C CA . ARG A 1 84 ? -13.007 -7.701 8.418 1.00 86.50 84 ARG A CA 1
ATOM 691 C C . ARG A 1 84 ? -12.036 -7.896 9.582 1.00 86.50 84 ARG A C 1
ATOM 693 O O . ARG A 1 84 ? -12.410 -8.457 10.607 1.00 86.50 84 ARG A O 1
ATOM 700 N N . MET A 1 85 ? -10.796 -7.430 9.447 1.00 86.12 85 MET A N 1
ATOM 701 C CA . MET A 1 85 ? -9.819 -7.514 10.531 1.00 86.12 85 MET A CA 1
ATOM 702 C C . MET A 1 85 ? -10.249 -6.693 11.754 1.00 86.12 85 MET A C 1
ATOM 704 O O . MET A 1 85 ? -10.104 -7.187 12.864 1.00 86.12 85 MET A O 1
ATOM 708 N N . MET A 1 86 ? -10.796 -5.486 11.568 1.00 90.81 86 MET A N 1
ATOM 709 C CA . MET A 1 86 ? -11.292 -4.639 12.662 1.00 90.81 86 MET A CA 1
ATOM 710 C C . MET A 1 86 ? -12.538 -5.229 13.338 1.00 90.81 86 MET A C 1
ATOM 712 O O . MET A 1 86 ? -12.666 -5.135 14.555 1.00 90.81 86 MET A O 1
ATOM 716 N N . GLU A 1 87 ? -13.436 -5.876 12.588 1.00 90.06 87 GLU A N 1
ATOM 717 C CA . GLU A 1 87 ? -14.579 -6.606 13.159 1.00 90.06 87 GLU A CA 1
ATOM 718 C C . GLU A 1 87 ? -14.138 -7.746 14.081 1.00 90.06 87 GLU A C 1
ATOM 720 O O . GLU A 1 87 ? -14.701 -7.923 15.161 1.00 90.06 87 GLU A O 1
ATOM 725 N N . LEU A 1 88 ? -13.141 -8.525 13.651 1.00 88.00 88 LEU A N 1
ATOM 726 C CA . LEU A 1 88 ? -12.578 -9.621 14.441 1.00 88.00 88 LEU A CA 1
ATOM 727 C C . LEU A 1 88 ? -11.820 -9.080 15.660 1.00 88.00 88 LEU A C 1
ATOM 729 O O . LEU A 1 88 ? -12.021 -9.541 16.778 1.00 88.00 88 LEU A O 1
ATOM 733 N N . GLU A 1 89 ? -11.017 -8.036 15.465 1.00 88.25 89 GLU 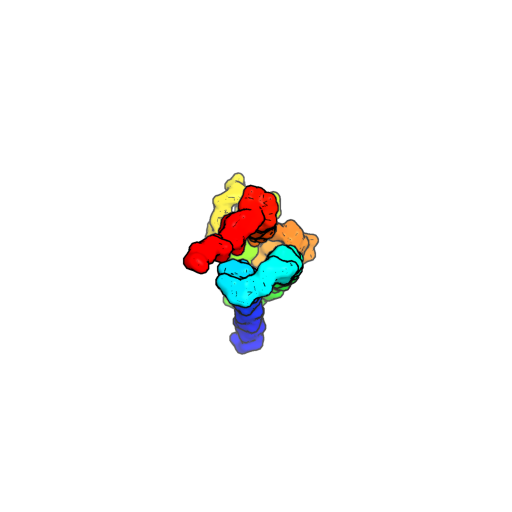A N 1
ATOM 734 C CA . GLU A 1 89 ? -10.293 -7.346 16.532 1.00 88.25 89 GLU A CA 1
ATOM 735 C C . GLU A 1 89 ? -11.215 -6.777 17.616 1.00 88.25 89 GLU A C 1
ATOM 737 O O . GLU A 1 89 ? -10.917 -6.912 18.802 1.00 88.25 89 GLU A O 1
ATOM 742 N N . LYS A 1 90 ? -12.372 -6.228 17.227 1.00 90.19 90 LYS A N 1
ATOM 743 C CA . LYS A 1 90 ? -13.406 -5.761 18.157 1.00 90.19 90 LYS A CA 1
ATOM 744 C C . LYS A 1 90 ? -13.921 -6.881 19.065 1.00 90.19 90 LYS A C 1
ATOM 746 O O . LYS A 1 90 ? -14.194 -6.624 20.234 1.00 90.19 90 LYS A O 1
ATOM 751 N N . LYS A 1 91 ? -14.068 -8.103 18.543 1.00 86.75 91 LYS A N 1
ATOM 752 C CA . LYS A 1 91 ? -14.524 -9.268 19.321 1.00 86.75 91 LYS A CA 1
ATOM 753 C C . LYS A 1 91 ? -13.454 -9.768 20.289 1.00 86.75 91 LYS A C 1
ATOM 755 O O . LYS A 1 91 ? -13.781 -10.120 21.417 1.00 86.75 91 LYS A O 1
ATOM 760 N N . ASP A 1 92 ? -12.194 -9.749 19.858 1.00 83.50 92 ASP A N 1
ATOM 761 C CA . ASP A 1 92 ? -11.051 -10.252 20.630 1.00 83.50 92 ASP A CA 1
ATOM 762 C C . ASP A 1 92 ? -10.384 -9.180 21.520 1.00 83.50 92 ASP A C 1
ATOM 764 O O . ASP A 1 92 ? -9.443 -9.476 22.257 1.00 83.50 92 ASP A O 1
ATOM 768 N N . GLY A 1 93 ? -10.839 -7.924 21.457 1.00 82.25 93 GLY A N 1
ATOM 769 C CA . GLY A 1 93 ? -10.275 -6.806 22.222 1.00 82.25 93 GLY A CA 1
ATOM 770 C C . GLY A 1 93 ? -8.851 -6.414 21.803 1.00 82.25 93 GLY A C 1
ATOM 771 O O . GLY A 1 93 ? -8.097 -5.873 22.614 1.00 82.25 93 GLY A O 1
ATOM 772 N N . MET A 1 94 ? -8.462 -6.694 20.558 1.00 87.25 94 MET A N 1
ATOM 773 C CA . MET A 1 94 ? -7.127 -6.415 20.018 1.00 87.25 94 MET A CA 1
ATOM 774 C C . MET A 1 94 ? -7.118 -5.139 19.174 1.00 87.25 94 MET A C 1
ATOM 776 O O . MET A 1 94 ? -7.987 -4.960 18.347 1.00 87.25 94 MET A O 1
ATOM 780 N N . ASP A 1 95 ? -6.082 -4.303 19.262 1.00 88.44 95 ASP A N 1
ATOM 781 C CA . ASP A 1 95 ? -6.071 -3.009 18.552 1.00 88.44 95 ASP A CA 1
ATOM 782 C C . ASP A 1 95 ? -5.035 -2.902 17.413 1.00 88.44 95 ASP A C 1
ATOM 784 O O . ASP A 1 95 ? -4.676 -1.801 16.996 1.00 88.44 95 ASP A O 1
ATOM 788 N N . THR A 1 96 ? -4.485 -4.012 16.911 1.00 85.44 96 THR A N 1
ATOM 789 C CA . THR A 1 96 ? -3.318 -3.963 16.003 1.00 85.44 96 THR A CA 1
ATOM 790 C C . THR A 1 96 ? -3.664 -3.343 14.647 1.00 85.44 96 THR A C 1
ATOM 792 O O . THR A 1 96 ? -3.012 -2.400 14.193 1.00 85.44 96 THR A O 1
ATOM 795 N N . GLN A 1 97 ? -4.690 -3.870 13.986 1.00 84.88 97 GLN A N 1
ATOM 796 C CA . GLN A 1 97 ? -5.166 -3.421 12.679 1.00 84.88 97 GLN A CA 1
ATOM 797 C C . GLN A 1 97 ? -5.971 -2.136 12.806 1.00 84.88 97 GLN A C 1
ATOM 799 O O . GLN A 1 97 ? -5.871 -1.268 11.947 1.00 84.88 97 GLN A O 1
ATOM 804 N N . THR A 1 98 ? -6.674 -1.969 13.918 1.00 89.06 98 THR A N 1
ATOM 805 C CA . THR A 1 98 ? -7.429 -0.762 14.259 1.00 89.06 98 THR A CA 1
ATOM 806 C C . THR A 1 98 ? -6.502 0.450 14.428 1.00 89.06 98 THR A C 1
ATOM 808 O O . THR A 1 98 ? -6.717 1.501 13.816 1.00 89.06 98 THR A O 1
ATOM 811 N N . GLN A 1 99 ? -5.388 0.285 15.153 1.00 91.69 99 GLN A N 1
ATOM 812 C CA . GLN A 1 99 ? -4.327 1.292 15.251 1.00 91.69 99 GLN A CA 1
ATOM 813 C C . GLN A 1 99 ? -3.712 1.599 13.885 1.00 91.69 99 GLN A C 1
ATOM 815 O O . GLN A 1 99 ? -3.438 2.760 13.558 1.00 91.69 99 GLN A O 1
ATOM 820 N N . TYR A 1 100 ? -3.456 0.557 13.095 1.00 87.50 100 TYR A N 1
ATOM 821 C CA . TYR A 1 100 ? -2.871 0.707 11.773 1.00 87.50 100 TYR A CA 1
ATOM 822 C C . TYR A 1 100 ? -3.815 1.481 10.842 1.00 87.50 100 TYR A C 1
ATOM 824 O O . TYR A 1 100 ? -3.402 2.467 10.237 1.00 87.50 100 TYR A O 1
ATOM 832 N N . TYR A 1 101 ? -5.093 1.117 10.787 1.00 90.44 101 TYR A N 1
ATOM 833 C CA . TYR A 1 101 ? -6.108 1.798 9.992 1.00 90.44 101 TYR A CA 1
ATOM 834 C C . TYR A 1 101 ? -6.250 3.274 10.385 1.00 90.44 101 TYR A C 1
ATOM 836 O O . TYR A 1 101 ? -6.121 4.139 9.521 1.00 90.44 101 TYR A O 1
ATOM 844 N N . TYR A 1 102 ? -6.360 3.587 11.682 1.00 92.00 102 TYR A N 1
ATOM 845 C CA . TYR A 1 102 ? -6.403 4.973 12.171 1.00 92.00 102 TYR A CA 1
ATOM 846 C C . TYR A 1 102 ? -5.178 5.799 11.731 1.00 92.00 102 TYR A C 1
ATOM 848 O O . TYR A 1 102 ? -5.304 6.959 11.334 1.00 92.00 102 TYR A O 1
ATOM 856 N N . ARG A 1 103 ? -3.975 5.207 11.749 1.00 89.31 103 ARG A N 1
ATOM 857 C CA . ARG A 1 103 ? -2.743 5.881 11.299 1.00 89.31 103 ARG A CA 1
ATOM 858 C C . ARG A 1 103 ? -2.776 6.233 9.808 1.00 89.31 103 ARG A C 1
ATOM 860 O O . ARG A 1 103 ? -2.224 7.267 9.428 1.00 89.31 103 ARG A O 1
ATOM 867 N N . TYR A 1 104 ? -3.365 5.369 8.983 1.00 88.12 104 TYR A N 1
ATOM 868 C CA . TYR A 1 104 ? -3.407 5.516 7.523 1.00 88.12 104 TYR A CA 1
ATOM 869 C C . TYR A 1 104 ? -4.701 6.130 6.993 1.00 88.12 104 TYR A C 1
ATOM 871 O O . TYR A 1 104 ? -4.817 6.314 5.784 1.00 88.12 104 TYR A O 1
ATOM 879 N N . LEU A 1 105 ? -5.644 6.473 7.861 1.00 90.25 105 LEU A N 1
ATOM 880 C CA . LEU A 1 105 ? -6.849 7.199 7.494 1.00 90.25 105 LEU A CA 1
ATOM 881 C C . LEU A 1 105 ? -6.487 8.558 6.870 1.00 90.25 105 LEU A C 1
ATOM 883 O O . LEU A 1 105 ? -5.510 9.195 7.282 1.00 90.25 105 LEU A O 1
ATOM 887 N N . LYS A 1 106 ? -7.259 9.019 5.881 1.00 90.19 106 LYS A N 1
ATOM 888 C CA . LYS A 1 106 ? -7.124 10.384 5.352 1.00 90.19 106 LYS A CA 1
ATOM 889 C C . LYS A 1 106 ? -7.337 11.405 6.466 1.00 90.19 106 LYS A C 1
ATOM 891 O O . LYS A 1 106 ? -8.145 11.196 7.371 1.00 90.19 106 LYS A O 1
ATOM 896 N N . ASP A 1 107 ? -6.614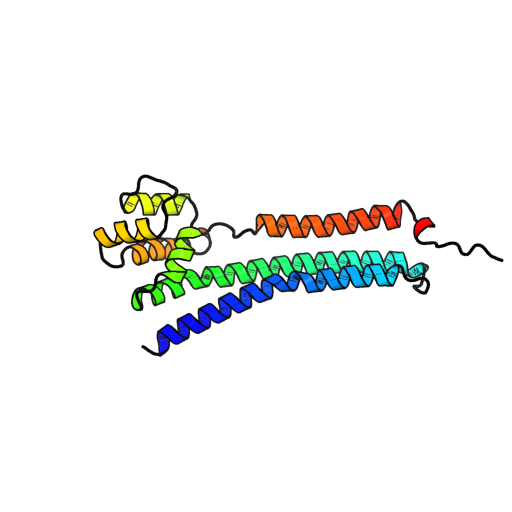 12.520 6.379 1.00 89.31 107 ASP A N 1
ATOM 897 C CA . ASP A 1 107 ? -6.592 13.527 7.445 1.00 89.31 107 ASP A CA 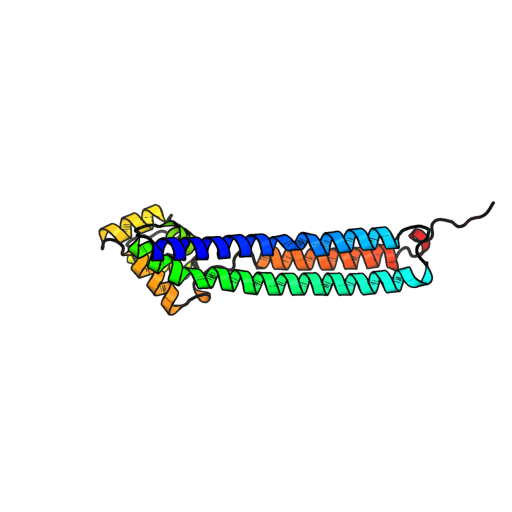1
ATOM 898 C C . ASP A 1 107 ? -7.974 14.133 7.703 1.00 89.31 107 ASP A C 1
ATOM 900 O O . ASP A 1 107 ? -8.318 14.376 8.855 1.00 89.31 107 ASP A O 1
ATOM 904 N N . GLU A 1 108 ? -8.800 14.279 6.664 1.00 89.50 108 GLU A N 1
ATOM 905 C CA . GLU A 1 108 ? -10.181 14.762 6.780 1.00 89.50 108 GLU A CA 1
ATOM 906 C C . GLU A 1 108 ? -11.049 13.859 7.675 1.00 89.50 108 GLU A C 1
ATOM 908 O O . GLU A 1 108 ? -11.692 14.333 8.613 1.00 89.50 108 GLU A O 1
ATOM 913 N N . HIS A 1 109 ? -11.020 12.541 7.448 1.00 91.31 109 HIS A N 1
ATOM 914 C CA . HIS A 1 109 ? -11.813 11.583 8.217 1.00 91.31 109 HIS A CA 1
ATOM 915 C C . HIS A 1 109 ? -11.241 11.415 9.619 1.00 91.31 109 HIS A C 1
ATOM 917 O O . HIS A 1 109 ? -11.996 11.308 10.582 1.00 91.31 109 HIS A O 1
ATOM 923 N N . ARG A 1 110 ? -9.909 11.458 9.744 1.00 91.19 110 ARG A N 1
ATOM 924 C CA . ARG A 1 110 ? -9.219 11.374 11.034 1.00 91.19 110 ARG A CA 1
ATOM 925 C C . ARG A 1 110 ? -9.542 12.581 11.904 1.00 91.19 110 ARG A C 1
ATOM 927 O O . ARG A 1 110 ? -9.846 12.422 13.080 1.00 91.19 110 ARG A O 1
ATOM 934 N N . GLY A 1 111 ? -9.530 13.775 11.318 1.00 89.56 111 GLY A N 1
ATOM 935 C CA . GLY A 1 111 ? -9.951 15.006 11.975 1.00 89.56 111 GLY A CA 1
ATOM 936 C C . GLY A 1 111 ? -11.415 14.949 12.406 1.00 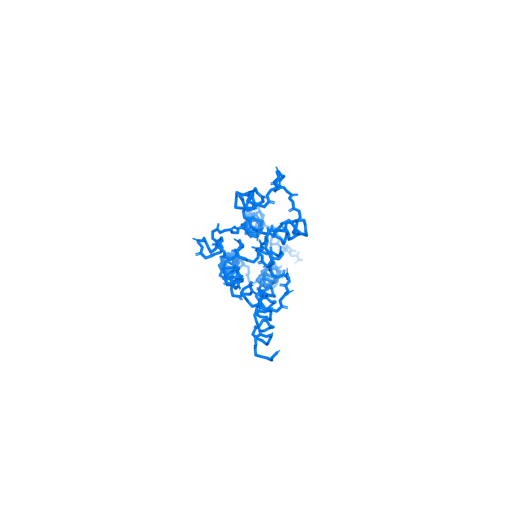89.56 111 GLY A C 1
ATOM 937 O O . GLY A 1 111 ? -11.727 15.335 13.530 1.00 89.56 111 GLY A O 1
ATOM 938 N N . LYS A 1 112 ? -12.306 14.408 11.561 1.00 90.50 112 LYS A N 1
ATOM 939 C CA . LYS A 1 112 ? -13.730 14.242 11.892 1.00 90.50 112 LYS A CA 1
ATOM 940 C C . LYS A 1 112 ? -13.933 13.358 13.130 1.00 90.50 112 LYS A C 1
ATOM 942 O O . LYS A 1 112 ? -14.523 13.827 14.098 1.00 90.50 112 LYS A O 1
ATOM 947 N N . ILE A 1 113 ? -13.381 12.142 13.150 1.00 92.62 113 ILE A N 1
ATOM 948 C CA . ILE A 1 113 ? -13.544 11.238 14.307 1.00 92.62 113 ILE A CA 1
ATOM 949 C C . ILE A 1 113 ? -12.820 11.728 15.558 1.00 92.62 113 ILE A C 1
ATOM 951 O O . ILE A 1 113 ? -13.288 11.488 16.666 1.00 92.62 113 ILE A O 1
ATOM 955 N N . ASN A 1 114 ? -11.705 12.448 15.406 1.00 92.19 114 ASN A N 1
ATOM 956 C CA . ASN A 1 114 ? -11.027 13.078 16.534 1.00 92.19 114 ASN A CA 1
ATOM 957 C C . ASN A 1 114 ? -11.924 14.136 17.178 1.00 92.19 114 ASN A C 1
ATOM 959 O O . ASN A 1 114 ? -12.100 14.126 18.395 1.00 92.19 114 ASN A O 1
ATOM 963 N N . LYS A 1 115 ? -12.558 14.991 16.371 1.00 90.94 115 LYS A N 1
ATOM 964 C CA . LYS A 1 115 ? -13.517 15.982 16.870 1.00 90.94 115 LYS A CA 1
ATOM 965 C C . LYS A 1 115 ? -14.721 15.326 17.545 1.00 90.94 115 LYS A C 1
ATOM 967 O O . LYS A 1 115 ? -15.124 15.790 18.606 1.00 90.94 115 LYS A O 1
ATOM 972 N N . GLU A 1 116 ? -15.242 14.230 16.990 1.00 91.12 116 GLU A N 1
ATOM 973 C CA . GLU A 1 116 ? -16.363 13.478 17.583 1.00 91.12 116 GLU A CA 1
ATOM 974 C C . GLU A 1 116 ? -16.052 12.939 18.988 1.00 91.12 116 GLU A C 1
ATOM 976 O O . GLU A 1 116 ? -16.955 12.842 19.816 1.00 91.12 116 GLU A O 1
ATOM 981 N N . VAL A 1 117 ? -14.783 12.650 19.295 1.00 91.69 117 VAL A N 1
ATOM 982 C CA . VAL A 1 117 ? -14.351 12.212 20.635 1.00 91.69 117 VAL A CA 1
ATOM 983 C C . VAL A 1 117 ? -13.757 13.342 21.492 1.00 91.69 117 VAL A C 1
ATOM 985 O O . VAL A 1 117 ? -13.146 13.079 22.529 1.00 91.69 117 VAL A O 1
ATOM 988 N N . GLY A 1 118 ? -13.909 14.604 21.076 1.00 88.56 118 GLY A N 1
ATOM 989 C CA . GLY A 1 118 ? -13.449 15.780 21.826 1.00 88.56 118 GLY A CA 1
ATOM 990 C C . GLY A 1 118 ? -11.951 16.087 21.699 1.00 88.56 118 GLY A C 1
ATOM 991 O O . GLY A 1 118 ? -11.369 16.726 22.574 1.00 88.56 118 GLY A O 1
ATOM 992 N N . LEU A 1 119 ? -11.292 15.622 20.635 1.00 89.56 119 LEU A N 1
ATOM 993 C CA . LEU A 1 119 ? -9.897 15.935 20.332 1.00 89.56 119 LEU A CA 1
ATOM 994 C C . LEU A 1 119 ? -9.804 17.072 19.305 1.00 89.56 119 LEU A C 1
ATOM 996 O O . LEU A 1 119 ? -10.142 16.906 18.139 1.00 89.56 119 LEU A O 1
ATOM 1000 N N . GLU A 1 120 ? -9.264 18.216 19.728 1.00 77.38 120 GLU A N 1
ATOM 1001 C CA . GLU A 1 120 ? -9.132 19.421 18.886 1.00 77.38 120 GLU A CA 1
ATOM 1002 C C . GLU A 1 120 ? -7.888 19.433 17.980 1.00 77.38 120 GLU A C 1
ATOM 1004 O O . GLU A 1 120 ? -7.716 20.338 17.169 1.00 77.38 120 GLU A O 1
ATOM 1009 N N . LYS A 1 121 ? -6.988 18.451 18.118 1.00 73.31 121 LYS A N 1
ATOM 1010 C CA . LYS A 1 121 ? -5.741 18.383 17.340 1.00 73.31 121 LYS A CA 1
ATOM 1011 C C . LYS A 1 121 ? -5.867 17.391 16.183 1.00 73.31 121 LYS A C 1
ATOM 1013 O O . LYS A 1 121 ? -6.252 16.242 16.381 1.00 73.31 121 LYS A O 1
ATOM 1018 N N . ASP A 1 122 ? -5.409 17.793 15.000 1.00 65.19 122 ASP A N 1
ATOM 1019 C CA . ASP A 1 122 ? -5.468 16.961 13.786 1.00 65.19 122 ASP A CA 1
ATOM 1020 C C . ASP A 1 122 ? -4.456 15.799 13.779 1.00 65.19 122 ASP A C 1
ATOM 1022 O O . ASP A 1 122 ? -4.578 14.852 12.996 1.00 65.19 122 ASP A O 1
ATOM 1026 N N . ASN A 1 123 ? -3.453 15.839 14.665 1.00 67.50 123 ASN A N 1
ATOM 1027 C CA . ASN A 1 123 ? -2.361 14.863 14.716 1.00 67.50 123 ASN A CA 1
ATOM 1028 C C . ASN A 1 123 ? -2.275 14.162 16.078 1.00 67.50 123 ASN A C 1
ATOM 1030 O O . ASN A 1 123 ? -1.271 14.228 16.789 1.00 67.50 123 ASN A O 1
ATOM 1034 N N . VAL A 1 124 ? -3.374 13.521 16.469 1.00 83.44 124 VAL A N 1
ATOM 1035 C CA . VAL A 1 124 ? -3.459 12.749 17.712 1.00 83.44 124 VAL A CA 1
ATOM 1036 C C . VAL A 1 124 ? -3.057 11.300 17.456 1.00 83.44 124 VAL A C 1
ATOM 1038 O O . VAL A 1 124 ? -3.454 10.702 16.457 1.00 83.44 124 VAL A O 1
ATOM 1041 N N . ASN A 1 125 ? -2.255 10.733 18.359 1.00 90.75 125 ASN A N 1
ATOM 1042 C CA . ASN A 1 125 ? -1.886 9.323 18.311 1.00 90.75 125 ASN A CA 1
ATOM 1043 C C . ASN A 1 125 ? -3.089 8.416 18.624 1.00 90.75 125 ASN A C 1
ATOM 1045 O O . ASN A 1 125 ? -4.057 8.817 19.269 1.00 90.75 125 ASN A O 1
ATOM 1049 N N . PHE A 1 126 ? -3.014 7.162 18.177 1.00 91.81 126 PHE A N 1
ATOM 1050 C CA . PHE A 1 126 ? -4.105 6.211 18.379 1.00 91.81 126 PHE A CA 1
ATOM 1051 C C . PHE A 1 126 ? -4.404 5.953 19.862 1.00 91.81 126 PHE A C 1
ATOM 1053 O O . PHE A 1 126 ? -5.564 5.839 20.230 1.00 91.81 126 PHE A O 1
ATOM 1060 N N . SER A 1 127 ? -3.386 5.905 20.730 1.00 92.06 127 SER A N 1
ATOM 1061 C CA . SER A 1 127 ? -3.593 5.642 22.160 1.00 92.06 127 SER A CA 1
ATOM 1062 C C . SER A 1 127 ? -4.490 6.687 22.820 1.00 92.06 127 SER A C 1
ATOM 1064 O O . SER A 1 127 ? -5.399 6.323 23.559 1.00 92.06 127 SER A O 1
ATOM 1066 N N . LYS A 1 128 ? -4.296 7.971 22.502 1.00 92.25 128 LYS A N 1
ATOM 1067 C CA . LYS A 1 128 ? -5.142 9.048 23.020 1.00 92.25 128 LYS A CA 1
ATOM 1068 C C . LYS A 1 128 ? -6.536 9.043 22.388 1.00 92.25 128 LYS A C 1
ATOM 1070 O O . LYS A 1 128 ? -7.511 9.289 23.089 1.00 92.25 128 LYS A O 1
ATOM 1075 N N . PHE A 1 129 ? -6.653 8.726 21.097 1.00 93.75 129 PHE A N 1
ATOM 1076 C CA . PHE A 1 129 ? -7.957 8.521 20.451 1.00 93.75 129 PHE A CA 1
ATOM 1077 C C . PHE A 1 129 ? -8.750 7.378 21.111 1.00 93.75 129 PHE A C 1
ATOM 1079 O O . PHE A 1 129 ? -9.916 7.553 21.468 1.00 93.75 129 PHE A O 1
ATOM 1086 N N . ARG A 1 130 ? -8.102 6.233 21.353 1.00 93.69 130 ARG A N 1
ATOM 1087 C CA . ARG A 1 130 ? -8.668 5.076 22.060 1.00 93.69 130 ARG A CA 1
ATOM 1088 C C . ARG A 1 130 ? -9.092 5.432 23.481 1.00 93.69 130 ARG A C 1
ATOM 1090 O O . ARG A 1 130 ? -10.188 5.083 23.896 1.00 93.69 130 ARG A O 1
ATOM 1097 N N . GLU A 1 131 ? -8.252 6.148 24.221 1.00 93.62 131 GLU A N 1
ATOM 1098 C CA . GLU A 1 131 ? -8.579 6.580 25.582 1.00 93.62 131 GLU A CA 1
ATOM 1099 C C . GLU A 1 131 ? -9.847 7.447 25.602 1.00 93.62 131 GLU A C 1
ATOM 1101 O O . GLU A 1 131 ? -10.763 7.192 26.380 1.00 93.62 131 GLU A O 1
ATOM 1106 N N . MET A 1 132 ? -9.924 8.449 24.722 1.00 94.12 132 MET A N 1
ATOM 1107 C CA . MET A 1 132 ? -11.052 9.383 24.684 1.00 94.12 132 MET A CA 1
ATOM 1108 C C . MET A 1 132 ? -12.347 8.731 24.201 1.00 94.12 132 MET A C 1
ATOM 1110 O O . MET A 1 132 ? -13.396 8.939 24.802 1.00 94.12 132 MET A O 1
ATOM 1114 N N . SER A 1 133 ? -12.282 7.898 23.165 1.00 92.75 133 SER A N 1
ATOM 1115 C CA . SER A 1 133 ? -13.441 7.121 22.704 1.00 92.75 133 SER A CA 1
ATOM 1116 C C . SER A 1 133 ? -13.944 6.150 23.775 1.00 92.75 133 SER A C 1
ATOM 1118 O O . SER A 1 133 ? -15.150 6.061 23.991 1.00 92.75 133 SER A O 1
ATOM 1120 N N . THR A 1 134 ? -13.041 5.492 24.510 1.00 90.81 134 THR A N 1
ATOM 1121 C CA . THR A 1 134 ? -13.407 4.563 25.594 1.00 90.81 134 THR A CA 1
ATOM 1122 C C . THR A 1 134 ? -14.109 5.274 26.756 1.00 90.81 134 THR A C 1
ATOM 1124 O O . THR A 1 134 ? -14.992 4.687 27.375 1.00 90.81 134 THR A O 1
ATOM 1127 N N . LYS A 1 135 ? -13.789 6.552 27.027 1.00 92.12 135 LYS A N 1
ATOM 1128 C CA . LYS A 1 135 ? -14.515 7.372 28.020 1.00 92.12 135 LYS A CA 1
ATOM 1129 C C . LYS A 1 135 ? -15.978 7.622 27.642 1.00 92.12 135 LYS A C 1
ATOM 1131 O O . LYS A 1 135 ? -16.785 7.865 28.531 1.00 92.12 135 LYS A O 1
ATOM 1136 N N . ILE A 1 136 ? -16.309 7.590 26.350 1.00 91.38 136 ILE A N 1
ATOM 1137 C CA . ILE A 1 136 ? -17.688 7.728 25.863 1.00 91.38 136 ILE A CA 1
ATOM 1138 C C . ILE A 1 136 ? -18.409 6.387 26.000 1.00 91.38 136 ILE A C 1
ATOM 1140 O O . ILE A 1 136 ? -19.484 6.313 26.591 1.00 91.38 136 ILE A O 1
ATOM 1144 N N . LYS A 1 137 ? -17.817 5.329 25.440 1.00 91.25 137 LYS A N 1
ATOM 1145 C CA . LYS A 1 137 ? -18.352 3.967 25.474 1.00 91.25 137 LYS A CA 1
ATOM 1146 C C . LYS A 1 137 ? -17.222 2.968 25.229 1.00 91.25 137 LYS A C 1
ATOM 1148 O O . LYS A 1 137 ? -16.370 3.172 24.364 1.00 91.25 137 LYS A O 1
ATOM 1153 N N . GLU A 1 138 ? -17.237 1.856 25.956 1.00 89.44 138 GLU A N 1
ATOM 1154 C CA . GLU A 1 138 ? -16.265 0.781 25.756 1.00 89.44 138 GLU A CA 1
ATOM 1155 C C . GLU A 1 138 ? -16.320 0.244 24.313 1.00 89.44 138 GLU A C 1
ATOM 1157 O O . GLU A 1 138 ? -17.393 -0.046 23.777 1.00 89.44 138 GLU A O 1
ATOM 1162 N N . GLY A 1 139 ? -15.157 0.171 23.656 1.00 86.19 139 GLY A N 1
ATOM 1163 C CA . GLY A 1 139 ? -15.033 -0.282 22.266 1.00 86.19 139 GLY A CA 1
ATOM 1164 C C . GLY A 1 139 ? -15.514 0.713 21.198 1.00 86.19 139 GLY A C 1
ATOM 1165 O O . GLY A 1 139 ? -15.597 0.348 20.025 1.00 86.19 139 GLY A O 1
ATOM 1166 N N . TYR A 1 140 ? -15.820 1.963 21.558 1.00 92.50 140 TYR A N 1
ATOM 1167 C CA . TYR A 1 140 ? -16.375 2.946 20.621 1.00 92.50 140 TYR A CA 1
ATOM 1168 C C . TYR A 1 140 ? -15.417 3.349 19.489 1.00 92.50 140 TYR A C 1
ATOM 1170 O O . TYR A 1 140 ? -15.864 3.692 18.398 1.00 92.50 140 TYR A O 1
ATOM 1178 N N . HIS A 1 141 ? -14.098 3.249 19.687 1.00 93.12 141 HIS A N 1
ATOM 1179 C CA . HIS A 1 141 ? -13.128 3.464 18.607 1.00 93.12 141 HIS A CA 1
ATOM 1180 C C . HIS A 1 141 ? -13.304 2.481 17.450 1.00 93.12 141 HIS A C 1
ATOM 1182 O O . HIS A 1 141 ? -13.121 2.881 16.302 1.00 93.12 141 HIS A O 1
ATOM 1188 N N . TYR A 1 142 ? -13.675 1.225 17.731 1.00 93.88 142 TYR A N 1
ATOM 1189 C CA . TYR A 1 142 ? -13.982 0.256 16.680 1.00 93.88 142 TYR A CA 1
ATOM 1190 C C . TYR A 1 142 ? -15.219 0.689 15.899 1.00 93.88 142 TYR A C 1
ATOM 1192 O O . TYR A 1 142 ? -15.183 0.673 14.675 1.00 93.88 142 TYR A O 1
ATOM 1200 N N . ASP A 1 143 ? -16.284 1.109 16.592 1.00 93.62 143 ASP A N 1
ATOM 1201 C CA . ASP A 1 143 ? -17.539 1.552 15.967 1.00 93.62 143 ASP A CA 1
ATOM 1202 C C . ASP A 1 143 ? -17.300 2.743 15.024 1.00 93.62 143 ASP A C 1
ATOM 1204 O O . ASP A 1 143 ? -17.755 2.730 13.881 1.00 93.62 143 ASP A O 1
ATOM 1208 N N . LEU A 1 144 ? -16.519 3.735 15.464 1.00 93.81 144 LEU A N 1
ATOM 1209 C CA . LEU A 1 144 ? -16.171 4.910 14.658 1.00 93.81 144 LEU A CA 1
ATOM 1210 C C . LEU A 1 144 ? -15.356 4.542 13.410 1.00 93.81 144 LEU A C 1
ATOM 1212 O O . LEU A 1 144 ? -15.637 5.014 12.308 1.00 93.81 144 LEU A O 1
ATOM 1216 N N . LEU A 1 145 ? -14.338 3.694 13.569 1.00 94.69 145 LEU A N 1
ATOM 1217 C CA . LEU A 1 145 ? -13.451 3.312 12.470 1.00 94.69 145 LEU A CA 1
ATOM 1218 C C . LEU A 1 145 ? -14.129 2.364 11.475 1.00 94.69 145 LEU A C 1
ATOM 1220 O O . LEU A 1 145 ? -13.959 2.537 10.266 1.00 94.69 145 LEU A O 1
ATOM 1224 N N . LEU A 1 146 ? -14.923 1.409 11.965 1.00 94.25 146 LEU A N 1
ATOM 1225 C CA . LEU A 1 146 ? -15.753 0.540 11.131 1.00 94.25 146 LEU A CA 1
ATOM 1226 C C . LEU A 1 146 ? -16.830 1.340 10.398 1.00 94.25 146 LEU A C 1
ATOM 1228 O O . LEU A 1 146 ? -17.066 1.068 9.229 1.00 94.25 146 LEU A O 1
ATOM 1232 N N . GLY A 1 147 ? -17.423 2.359 11.029 1.00 94.38 147 GLY A N 1
ATOM 1233 C CA . GLY A 1 147 ? -18.367 3.265 10.372 1.00 94.38 147 GLY A CA 1
ATOM 1234 C C . GLY A 1 147 ? -17.749 3.942 9.148 1.00 94.38 147 GLY A C 1
ATOM 1235 O O . GLY A 1 147 ? -18.264 3.813 8.043 1.00 94.38 147 GLY A O 1
ATOM 1236 N N . ILE A 1 148 ? -16.571 4.558 9.310 1.00 93.62 148 ILE A N 1
ATOM 1237 C CA . ILE A 1 148 ? -15.848 5.154 8.175 1.00 93.62 148 ILE A CA 1
ATOM 1238 C C . I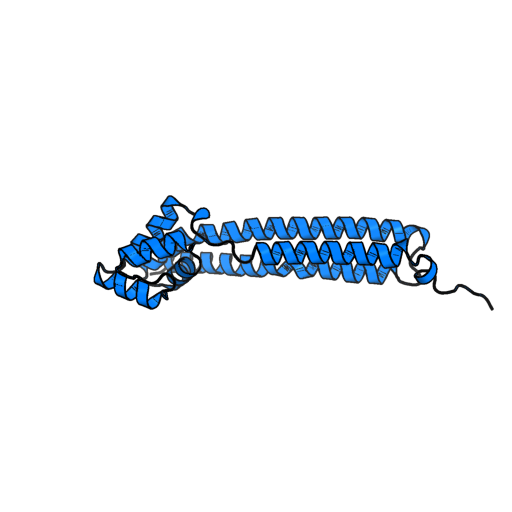LE A 1 148 ? -15.523 4.108 7.103 1.00 93.62 148 ILE A C 1
ATOM 1240 O O . ILE A 1 148 ? -15.600 4.397 5.910 1.00 93.62 148 ILE A O 1
ATOM 1244 N N . TRP A 1 149 ? -15.094 2.914 7.520 1.00 93.50 149 TRP A N 1
ATOM 1245 C CA . TRP A 1 149 ? -14.752 1.848 6.585 1.00 93.50 149 TRP A CA 1
ATOM 1246 C C . TRP A 1 149 ? -15.963 1.403 5.760 1.00 93.50 149 TRP A C 1
ATOM 1248 O O . TRP A 1 149 ? -15.845 1.287 4.546 1.00 93.50 149 TRP A O 1
ATOM 1258 N N . ASN A 1 150 ? -17.115 1.198 6.391 1.00 92.56 150 ASN A N 1
ATOM 1259 C CA . ASN A 1 150 ? -18.331 0.751 5.715 1.00 92.56 150 ASN A CA 1
ATOM 1260 C C . ASN A 1 150 ? -18.869 1.796 4.730 1.00 92.56 150 ASN A C 1
ATOM 1262 O O . ASN A 1 150 ? -19.434 1.429 3.704 1.00 92.56 150 ASN A O 1
ATOM 1266 N N . ASP A 1 151 ? -18.661 3.082 5.018 1.00 92.81 151 ASP A N 1
ATOM 1267 C CA . ASP A 1 151 ? -19.128 4.168 4.156 1.00 92.81 151 ASP A CA 1
ATOM 1268 C C . ASP A 1 151 ? -18.202 4.419 2.954 1.00 92.81 151 ASP A C 1
ATOM 1270 O O . ASP A 1 151 ? -18.664 4.801 1.878 1.00 92.81 151 ASP A O 1
ATOM 1274 N N . LEU A 1 152 ? -16.884 4.269 3.135 1.00 90.94 152 LEU A N 1
ATOM 1275 C CA . LEU A 1 152 ? -15.888 4.771 2.177 1.00 90.94 152 LEU A CA 1
ATOM 1276 C C . LEU A 1 152 ? -14.912 3.713 1.652 1.00 90.94 152 LEU A C 1
ATOM 1278 O O . LEU A 1 152 ? -14.258 3.951 0.632 1.00 90.94 152 LEU A O 1
ATOM 1282 N N . GLU A 1 153 ? -14.780 2.579 2.335 1.00 88.69 153 GLU A N 1
ATOM 1283 C CA . GLU A 1 153 ? -13.853 1.487 2.025 1.00 88.69 153 GLU A CA 1
ATOM 1284 C C . GLU A 1 153 ? -12.442 2.002 1.667 1.00 88.69 153 GLU A C 1
ATOM 1286 O O . GLU A 1 153 ? -11.811 2.745 2.417 1.00 88.69 153 GLU A O 1
ATOM 1291 N N . PHE A 1 154 ? -11.941 1.664 0.475 1.00 84.56 154 PHE A N 1
ATOM 1292 C CA . PHE A 1 154 ? -10.636 2.074 -0.045 1.00 84.56 154 PHE A CA 1
ATOM 1293 C C . PHE A 1 154 ? -10.436 3.591 -0.087 1.00 84.56 154 PHE A C 1
ATOM 1295 O O . PHE A 1 154 ? -9.297 4.058 -0.051 1.00 84.56 154 PHE A O 1
ATOM 1302 N N . ASN A 1 155 ? -11.516 4.369 -0.178 1.00 86.19 155 ASN A N 1
ATOM 1303 C CA . ASN A 1 155 ? -11.437 5.822 -0.259 1.00 86.19 155 ASN A CA 1
ATOM 1304 C C . ASN A 1 155 ? -11.168 6.474 1.099 1.00 86.19 155 ASN A C 1
ATOM 1306 O O . ASN A 1 155 ? -10.841 7.660 1.117 1.00 86.19 155 ASN A O 1
ATOM 1310 N N . SER A 1 156 ? -11.255 5.742 2.214 1.00 87.31 156 SER A N 1
ATOM 1311 C CA . SER A 1 156 ? -10.979 6.289 3.547 1.00 87.31 156 SER A CA 1
ATOM 1312 C C . SER A 1 156 ? -9.485 6.409 3.867 1.00 87.31 156 SER A C 1
ATOM 1314 O O . SER A 1 156 ? -9.104 7.173 4.758 1.00 87.31 156 SER A O 1
ATOM 1316 N N . VAL A 1 157 ? -8.626 5.665 3.163 1.00 86.25 157 VAL A N 1
ATOM 1317 C CA . VAL A 1 157 ? -7.190 5.549 3.458 1.00 86.25 157 VAL A CA 1
ATOM 1318 C C . VAL A 1 157 ? -6.318 6.381 2.525 1.00 86.25 157 VAL A C 1
ATOM 1320 O O . VAL A 1 157 ? -6.615 6.597 1.349 1.00 86.25 157 VAL A O 1
ATOM 1323 N N . LYS A 1 158 ? -5.189 6.845 3.064 1.00 83.88 158 LYS A N 1
ATOM 1324 C CA . LYS A 1 158 ? -4.139 7.527 2.310 1.00 83.88 158 LYS A CA 1
ATOM 1325 C C . LYS A 1 158 ? -3.467 6.559 1.327 1.00 83.88 158 LYS A C 1
ATOM 1327 O O . LYS A 1 158 ? -3.199 5.409 1.694 1.00 83.88 158 LYS A O 1
ATOM 1332 N N . PRO A 1 159 ? -3.100 7.017 0.117 1.00 69.62 159 PRO A N 1
ATOM 1333 C CA . PRO A 1 159 ? -2.311 6.217 -0.813 1.00 69.62 159 PRO A CA 1
ATOM 1334 C C . PRO A 1 159 ? -0.951 5.860 -0.187 1.00 69.62 159 PRO A C 1
ATOM 1336 O O . PRO A 1 159 ? -0.160 6.730 0.176 1.00 69.62 159 PRO A O 1
ATOM 1339 N N . ARG A 1 160 ? -0.660 4.562 -0.039 1.00 65.12 160 ARG A N 1
ATOM 1340 C CA . ARG A 1 160 ? 0.525 4.065 0.683 1.00 65.12 160 ARG A CA 1
ATOM 1341 C C . ARG A 1 160 ? 1.800 4.124 -0.144 1.00 65.12 160 ARG A C 1
ATOM 1343 O O . ARG A 1 160 ? 2.206 3.127 -0.731 1.00 65.12 160 ARG A O 1
ATOM 1350 N N . GLY A 1 161 ? 2.430 5.296 -0.223 1.00 59.50 161 GLY A N 1
ATOM 1351 C CA . GLY A 1 161 ? 3.704 5.445 -0.944 1.00 59.50 161 GLY A CA 1
ATOM 1352 C C . GLY A 1 161 ? 3.600 5.114 -2.438 1.00 59.50 161 GLY A C 1
ATOM 1353 O O . GLY A 1 161 ? 4.607 4.974 -3.122 1.00 59.50 161 GLY A O 1
ATOM 1354 N N . HIS A 1 162 ? 2.375 5.013 -2.962 1.00 64.12 162 HIS A N 1
ATOM 1355 C CA . HIS A 1 162 ? 2.082 4.744 -4.362 1.00 64.12 162 HIS A CA 1
ATOM 1356 C C . HIS A 1 162 ? 2.732 5.763 -5.293 1.00 64.12 162 HIS A C 1
ATOM 1358 O O . HIS A 1 162 ? 3.133 5.397 -6.394 1.00 64.12 162 HIS A O 1
ATOM 1364 N N . GLU A 1 163 ? 2.821 7.016 -4.852 1.00 65.12 163 GLU A N 1
ATOM 1365 C CA . GLU A 1 163 ? 3.486 8.099 -5.571 1.00 65.12 163 GLU A CA 1
ATOM 1366 C C . GLU A 1 163 ? 4.998 7.894 -5.614 1.00 65.12 163 GLU A C 1
ATOM 1368 O O . GLU A 1 163 ? 5.579 7.981 -6.688 1.00 65.12 163 GLU A O 1
ATOM 1373 N N . ILE A 1 164 ? 5.613 7.503 -4.495 1.00 67.75 164 ILE A N 1
ATOM 1374 C CA . ILE A 1 164 ? 7.047 7.190 -4.424 1.00 67.75 164 ILE A CA 1
ATOM 1375 C C . ILE A 1 164 ? 7.369 5.977 -5.302 1.00 67.75 164 ILE A C 1
ATOM 1377 O O . ILE A 1 164 ? 8.334 6.005 -6.055 1.00 67.75 164 ILE A O 1
ATOM 1381 N N . HIS A 1 165 ? 6.540 4.931 -5.275 1.00 66.88 165 HIS A N 1
ATOM 1382 C CA . HIS A 1 165 ? 6.729 3.745 -6.116 1.00 66.88 165 HIS A CA 1
ATOM 1383 C C . HIS A 1 165 ? 6.484 4.032 -7.606 1.00 66.88 165 HIS A C 1
ATOM 1385 O O . HIS A 1 165 ? 7.187 3.487 -8.454 1.00 66.88 165 HIS A O 1
ATOM 1391 N N . ASN A 1 166 ? 5.507 4.888 -7.939 1.00 71.50 166 ASN A N 1
ATOM 1392 C CA . ASN A 1 166 ? 5.309 5.380 -9.306 1.00 71.50 166 ASN A CA 1
ATOM 1393 C C . ASN A 1 166 ? 6.548 6.159 -9.772 1.00 71.50 166 ASN A C 1
ATOM 1395 O O . ASN A 1 166 ? 7.070 5.874 -10.844 1.00 71.50 166 ASN A O 1
ATOM 1399 N N . ALA A 1 167 ? 7.017 7.111 -8.962 1.00 76.81 167 ALA A N 1
ATOM 1400 C CA . ALA A 1 167 ? 8.181 7.932 -9.265 1.00 76.81 167 ALA A CA 1
ATOM 1401 C C . ALA A 1 167 ? 9.426 7.061 -9.447 1.00 76.81 167 ALA A C 1
ATOM 1403 O O . ALA A 1 167 ? 10.089 7.172 -10.466 1.00 76.81 167 ALA A O 1
ATOM 1404 N N . PHE A 1 168 ? 9.675 6.120 -8.535 1.00 76.50 168 PHE A N 1
ATOM 1405 C CA . PHE A 1 168 ? 10.795 5.188 -8.621 1.00 76.50 168 PHE A CA 1
ATOM 1406 C C . PHE A 1 168 ? 10.748 4.328 -9.892 1.00 76.50 168 PHE A C 1
ATOM 1408 O O . PHE A 1 168 ? 11.749 4.221 -10.597 1.00 76.50 168 PHE A O 1
ATOM 1415 N N . ALA A 1 169 ? 9.584 3.763 -10.233 1.00 75.38 169 ALA A N 1
ATOM 1416 C CA . ALA A 1 169 ? 9.431 2.977 -11.456 1.00 75.38 169 ALA A CA 1
ATOM 1417 C C . ALA A 1 169 ? 9.676 3.805 -12.722 1.00 75.38 169 ALA A C 1
ATOM 1419 O O . ALA A 1 169 ? 10.387 3.358 -13.620 1.00 75.38 169 ALA A O 1
ATOM 1420 N N . ILE A 1 170 ? 9.118 5.018 -12.779 1.00 81.38 170 ILE A N 1
ATOM 1421 C CA . ILE A 1 170 ? 9.318 5.943 -13.899 1.00 81.38 170 ILE A CA 1
ATOM 1422 C C . ILE A 1 170 ? 10.794 6.339 -13.993 1.00 81.38 170 ILE A C 1
ATOM 1424 O O . ILE A 1 170 ? 11.362 6.282 -15.077 1.00 81.38 170 ILE A O 1
ATOM 1428 N N . SER A 1 171 ? 11.435 6.677 -12.872 1.00 81.94 171 SER A N 1
ATOM 1429 C CA . SER A 1 171 ? 12.853 7.035 -12.828 1.00 81.94 171 SER A CA 1
ATOM 1430 C C . SER A 1 171 ? 13.750 5.909 -13.333 1.00 81.94 171 SER A C 1
ATOM 1432 O O . SER A 1 171 ? 14.676 6.190 -14.083 1.00 81.94 171 SER A O 1
ATOM 1434 N N . LEU A 1 172 ? 13.469 4.650 -12.986 1.00 79.06 172 LEU A N 1
ATOM 1435 C CA . LEU A 1 172 ? 14.233 3.502 -13.486 1.00 79.06 172 LEU A CA 1
ATOM 1436 C C . LEU A 1 172 ? 14.063 3.293 -14.993 1.00 79.06 172 LEU A C 1
ATOM 1438 O O . LEU A 1 172 ? 15.052 3.081 -15.691 1.00 79.06 172 LEU A O 1
ATOM 1442 N N . ILE A 1 173 ? 12.831 3.398 -15.502 1.00 80.81 173 ILE A N 1
ATOM 1443 C CA . ILE A 1 173 ? 12.556 3.307 -16.943 1.00 80.81 173 ILE A CA 1
ATOM 1444 C C . ILE A 1 173 ? 13.291 4.432 -17.684 1.00 80.81 173 ILE A C 1
ATOM 1446 O O . ILE A 1 173 ? 13.997 4.177 -18.655 1.00 80.81 173 ILE A O 1
ATOM 1450 N N . VAL A 1 174 ? 13.174 5.673 -17.208 1.00 84.75 174 VAL A N 1
ATOM 1451 C CA . VAL A 1 174 ? 13.840 6.836 -17.815 1.00 84.75 174 VAL A CA 1
ATOM 1452 C C . VAL A 1 174 ? 15.358 6.692 -17.757 1.00 84.75 174 VAL A C 1
ATOM 1454 O O . VAL A 1 174 ? 16.017 6.915 -18.767 1.00 84.75 174 VAL A O 1
ATOM 1457 N N . ALA A 1 175 ? 15.921 6.282 -16.618 1.00 80.88 175 ALA A N 1
ATOM 1458 C CA . ALA A 1 175 ? 17.359 6.075 -16.473 1.00 80.88 175 ALA A CA 1
ATOM 1459 C C . ALA A 1 175 ? 17.882 5.025 -17.462 1.00 80.88 175 ALA A C 1
ATOM 1461 O O . ALA A 1 175 ? 18.918 5.250 -18.089 1.00 80.88 175 ALA A O 1
ATOM 1462 N N . TYR A 1 176 ? 17.148 3.925 -17.658 1.00 78.75 176 TYR A N 1
ATOM 1463 C CA . TYR A 1 176 ? 17.485 2.917 -18.662 1.00 78.75 176 TYR A CA 1
ATOM 1464 C C . TYR A 1 176 ? 17.497 3.511 -20.077 1.00 78.75 176 TYR A C 1
ATOM 1466 O O . TYR A 1 176 ? 18.502 3.407 -20.775 1.00 78.75 176 TYR A O 1
ATOM 1474 N N . TRP A 1 177 ? 16.426 4.197 -20.488 1.00 81.06 177 TRP A N 1
ATOM 1475 C CA . TRP A 1 177 ? 16.322 4.755 -21.843 1.00 81.06 177 TRP A CA 1
ATOM 1476 C C . TRP A 1 177 ? 17.311 5.895 -22.113 1.00 81.06 177 TRP A C 1
ATOM 1478 O O . TRP A 1 177 ? 17.827 5.999 -23.222 1.00 81.06 177 TRP A O 1
ATOM 1488 N N . VAL A 1 178 ? 17.624 6.725 -21.113 1.00 80.12 178 VAL A N 1
ATOM 1489 C CA . VAL A 1 178 ? 18.668 7.758 -21.221 1.00 80.12 178 VAL A CA 1
ATOM 1490 C C . VAL A 1 178 ? 20.045 7.114 -21.360 1.00 80.12 178 VAL A C 1
ATOM 1492 O O . VAL A 1 178 ? 20.822 7.524 -22.217 1.00 80.12 178 VAL A O 1
ATOM 1495 N N . THR A 1 179 ? 20.334 6.074 -20.575 1.00 71.88 179 THR A N 1
ATOM 1496 C CA . THR A 1 179 ? 21.583 5.306 -20.694 1.00 71.88 179 THR A CA 1
ATOM 1497 C C . THR A 1 179 ? 21.684 4.665 -22.078 1.00 71.88 179 THR A C 1
ATOM 1499 O O . THR A 1 179 ? 22.699 4.813 -22.750 1.00 71.88 179 THR A O 1
ATOM 1502 N N . PHE A 1 180 ? 20.608 4.048 -22.568 1.00 70.44 180 PHE A N 1
ATOM 1503 C CA . PHE A 1 180 ? 20.538 3.525 -23.932 1.00 70.44 180 PHE A CA 1
ATOM 1504 C C . PHE A 1 180 ? 20.765 4.611 -24.995 1.00 70.44 180 PHE A C 1
ATOM 1506 O O . PHE A 1 180 ? 21.517 4.387 -25.934 1.00 70.44 180 PHE A O 1
ATOM 1513 N N . ALA A 1 181 ? 20.174 5.799 -24.859 1.00 72.31 181 ALA A N 1
ATOM 1514 C CA . ALA A 1 181 ? 20.374 6.882 -25.821 1.00 72.31 181 ALA A CA 1
ATOM 1515 C C . ALA A 1 181 ? 21.821 7.406 -25.812 1.00 72.31 181 ALA A C 1
ATOM 1517 O O . ALA A 1 181 ? 22.406 7.632 -26.868 1.00 72.31 181 ALA A O 1
ATOM 1518 N N . ILE A 1 182 ? 22.429 7.561 -24.634 1.00 69.81 182 ILE A N 1
ATOM 1519 C CA . ILE A 1 182 ? 23.813 8.033 -24.508 1.00 69.81 182 ILE A CA 1
ATOM 1520 C C . ILE A 1 182 ? 24.790 6.980 -25.050 1.00 69.81 182 ILE A C 1
ATOM 1522 O O . ILE A 1 182 ? 25.606 7.290 -25.910 1.00 69.81 182 ILE A O 1
ATOM 1526 N N . PHE A 1 183 ? 24.693 5.729 -24.602 1.00 62.72 183 PHE A N 1
ATOM 1527 C CA . PHE A 1 183 ? 25.659 4.685 -24.962 1.00 62.72 183 PHE A CA 1
ATOM 1528 C C . PHE A 1 183 ? 25.359 3.995 -26.300 1.00 62.72 183 PHE A C 1
ATOM 1530 O O . PHE A 1 183 ? 26.279 3.544 -26.969 1.00 62.72 183 PHE A O 1
ATOM 1537 N N . GLY A 1 184 ? 24.094 3.923 -26.710 1.00 58.19 184 GLY A N 1
ATOM 1538 C CA . GLY A 1 184 ? 23.661 3.282 -27.954 1.00 58.19 184 GLY A CA 1
ATOM 1539 C C . GLY A 1 184 ? 23.553 4.217 -29.162 1.00 58.19 184 GLY A C 1
ATOM 1540 O O . GLY A 1 184 ? 23.627 3.724 -30.284 1.00 58.19 184 GLY A O 1
ATOM 1541 N N . LEU A 1 185 ? 23.385 5.538 -28.972 1.00 58.31 185 LEU A N 1
ATOM 1542 C CA . LEU A 1 185 ? 23.232 6.504 -30.080 1.00 58.31 185 LEU A CA 1
ATOM 1543 C C . LEU A 1 185 ? 24.335 7.572 -30.141 1.00 58.31 185 LEU A C 1
ATOM 1545 O O . LEU A 1 185 ? 24.686 7.989 -31.241 1.00 58.31 185 LEU A O 1
ATOM 1549 N N . ALA A 1 186 ? 24.878 8.029 -29.005 1.00 52.97 186 ALA A N 1
ATOM 1550 C CA . ALA A 1 186 ? 25.898 9.089 -28.993 1.00 52.97 186 ALA A CA 1
ATOM 1551 C C . ALA A 1 186 ? 27.346 8.565 -29.062 1.00 52.97 186 ALA A C 1
ATOM 1553 O O . ALA A 1 186 ? 28.241 9.314 -29.446 1.00 52.97 186 ALA A O 1
ATOM 1554 N N . PHE A 1 187 ? 27.571 7.285 -28.745 1.00 52.69 187 PHE A N 1
ATOM 1555 C CA . PHE A 1 187 ? 28.877 6.623 -28.837 1.00 52.69 187 PHE A CA 1
ATOM 1556 C C . PHE A 1 187 ? 28.779 5.232 -29.492 1.00 52.69 187 PHE A C 1
ATOM 1558 O O . PHE A 1 187 ? 29.099 4.232 -28.845 1.00 52.69 187 PHE A O 1
ATOM 1565 N N . PRO A 1 188 ? 28.366 5.125 -30.770 1.00 51.31 188 PRO A N 1
ATOM 1566 C CA . PRO A 1 188 ? 28.347 3.834 -31.466 1.00 51.31 188 PRO A CA 1
ATOM 1567 C C . PRO A 1 188 ? 29.738 3.167 -31.483 1.00 51.31 188 PRO A C 1
ATOM 1569 O O . PRO A 1 188 ? 29.839 1.945 -31.389 1.00 51.31 188 PRO A O 1
ATOM 1572 N N . ASP A 1 189 ? 30.802 3.976 -31.485 1.00 48.62 189 ASP A N 1
ATOM 1573 C CA . ASP A 1 189 ? 32.195 3.522 -31.510 1.00 48.62 189 ASP A CA 1
ATOM 1574 C C . ASP A 1 189 ? 32.736 3.091 -30.133 1.00 48.62 189 ASP A C 1
ATOM 1576 O O . ASP A 1 189 ? 33.721 2.368 -30.070 1.00 48.62 189 ASP A O 1
ATOM 1580 N N . ALA A 1 190 ? 32.087 3.448 -29.015 1.00 44.84 190 ALA A N 1
ATOM 1581 C CA . ALA A 1 190 ? 32.488 2.957 -27.685 1.00 44.84 190 ALA A CA 1
ATOM 1582 C C . ALA A 1 190 ? 32.011 1.516 -27.412 1.00 44.84 190 ALA A C 1
ATOM 1584 O O . ALA A 1 190 ? 32.500 0.859 -26.495 1.00 44.84 190 ALA A O 1
ATOM 1585 N N . VAL A 1 191 ? 31.072 1.014 -28.222 1.00 43.34 191 VAL A N 1
ATOM 1586 C CA . VAL A 1 191 ? 30.621 -0.390 -28.233 1.00 43.34 191 VAL A CA 1
ATOM 1587 C C . VAL A 1 191 ? 31.483 -1.243 -29.183 1.00 43.34 191 VAL A C 1
ATOM 1589 O O . VAL A 1 191 ? 31.468 -2.477 -29.117 1.00 43.34 191 VAL A O 1
ATOM 1592 N N . LEU A 1 192 ? 32.294 -0.601 -30.025 1.00 40.94 192 LEU A N 1
ATOM 1593 C CA . LEU A 1 192 ? 33.312 -1.223 -30.862 1.00 40.94 192 LEU A CA 1
ATOM 1594 C C . LEU A 1 192 ? 34.668 -1.091 -30.162 1.00 40.94 192 LEU A C 1
ATOM 1596 O O . LEU A 1 192 ? 35.464 -0.212 -30.475 1.00 40.94 192 LEU A O 1
ATOM 1600 N N . ILE A 1 193 ? 34.946 -1.980 -29.202 1.00 41.44 193 ILE A N 1
ATOM 1601 C CA . ILE A 1 193 ? 36.331 -2.192 -28.770 1.00 41.44 193 ILE A CA 1
ATOM 1602 C C . ILE A 1 193 ? 37.125 -2.586 -30.016 1.00 41.44 193 ILE A C 1
ATOM 1604 O O . ILE A 1 193 ? 36.838 -3.602 -30.648 1.00 41.44 193 ILE A O 1
ATOM 1608 N N . GLU A 1 194 ? 38.070 -1.714 -30.352 1.00 42.59 194 GLU A N 1
ATOM 1609 C CA . GLU A 1 194 ? 39.092 -1.798 -31.387 1.00 42.59 194 GLU A CA 1
ATOM 1610 C C . GLU A 1 194 ? 39.383 -3.230 -31.861 1.00 42.59 194 GLU A C 1
ATOM 1612 O O . GLU A 1 194 ? 40.192 -3.955 -31.286 1.00 42.59 194 GLU A O 1
ATOM 1617 N N . THR A 1 195 ? 38.814 -3.612 -33.003 1.00 41.97 195 THR A N 1
ATOM 1618 C CA . THR A 1 195 ? 39.529 -4.489 -33.934 1.00 41.97 195 THR A CA 1
ATOM 1619 C C . THR A 1 195 ? 40.471 -3.614 -34.753 1.00 41.97 195 THR A C 1
ATOM 1621 O O . THR A 1 195 ? 40.217 -3.339 -35.925 1.00 41.97 195 THR A O 1
ATOM 1624 N N . VAL A 1 196 ? 41.538 -3.119 -34.124 1.00 40.78 196 VAL A N 1
ATOM 1625 C CA . VAL A 1 196 ? 42.692 -2.583 -34.851 1.00 40.78 196 VAL A CA 1
ATOM 1626 C C . VAL A 1 196 ? 43.819 -3.606 -34.720 1.00 40.78 196 VAL A C 1
ATOM 1628 O O . VAL A 1 196 ? 44.383 -3.809 -33.651 1.00 40.78 196 VAL A O 1
ATOM 1631 N N . ASN A 1 197 ? 44.019 -4.297 -35.843 1.00 36.84 197 ASN A N 1
ATOM 1632 C CA . ASN A 1 197 ? 45.031 -5.288 -36.226 1.00 36.84 197 ASN A CA 1
ATOM 1633 C C . ASN A 1 197 ? 46.392 -5.250 -35.496 1.00 36.84 197 ASN A C 1
ATOM 1635 O O . ASN A 1 197 ? 46.918 -4.163 -35.252 1.00 36.84 197 ASN A O 1
ATOM 1639 N N . PRO A 1 198 ? 47.077 -6.403 -35.362 1.00 40.62 198 PRO A N 1
ATOM 1640 C CA . PRO A 1 198 ? 48.471 -6.517 -35.779 1.00 40.62 198 PRO A CA 1
ATOM 1641 C C . PRO A 1 198 ? 48.601 -6.687 -37.303 1.00 40.62 198 PRO A C 1
ATOM 1643 O O . PRO A 1 198 ? 47.852 -7.507 -37.885 1.00 40.62 198 PRO A O 1
#

Secondary structure (DSSP, 8-state):
--HHHHHHHHHHHHHHHHHHHHGGGHHHHHHHHHHHHHHTSTTS-HHHHHHHHHHHHHHHHHHHHHHHHHHHHHHHHHHHTHHHHHHHHHHHT--HHHHHHHHHB-HHHHHHHHHHTT---SS--HHHHHHHHHHHSTTHHHHHHHHHHHHHGGGGBPP-SHHHHHHHHHHHHHHHHHHHHIIIII-GGGSS------

Sequence (198 aa):
MTDEYAELQKLRALWSKAIIQRDYIFIPLVLGIVSVSLSQLPNFPPEWRFVFLVFEGILLTFAMAYWRYLTRMTDKGIVGLYGRMMELEKKDGMDTQTQYYYRYLKDEHRGKINKEVGLEKDNVNFSKFREMSTKIKEGYHYDLLLGIWNDLEFNSVKPRGHEIHNAFAISLIVAYWVTFAIFGLAFPDAVLIETVNP